Protein AF-F4D491-F1 (afdb_monomer_lite)

Secondary structure (DSSP, 8-state):
-EEEEEEEEEETTEEEEEEEEEETTS-S-------TTSSHHHHHHHHHHHHTTPPP--SS-TTSPPEEEEEETTEEP-TTT-----TT-TT--TTSTTGGG-SSHHHHHHHHHHHHHHHHHHHHHHHHT--SS-HHHHHHHHHTT--HHHHHHHHHHHHHT------S-HHHHS-TT-HHHHHHHHTHHHHHHHHHHHHHHHHHHHHHHHHHHHHHHHHHHHTT-

Organism: NCBI:txid585538

Structure (mmCIF, N/CA/C/O backbone):
data_AF-F4D491-F1
#
_entry.id   AF-F4D491-F1
#
loop_
_atom_site.group_PDB
_atom_site.id
_atom_site.type_symbol
_atom_site.label_atom_id
_atom_site.label_alt_id
_atom_site.label_comp_id
_atom_site.label_asym_id
_atom_site.label_entity_id
_atom_site.label_seq_id
_atom_site.pdbx_PDB_ins_code
_atom_site.Cartn_x
_atom_site.Cartn_y
_atom_site.Cartn_z
_atom_site.occupancy
_atom_site.B_iso_or_equiv
_atom_site.auth_seq_id
_atom_site.auth_comp_id
_atom_site.auth_asym_id
_atom_site.auth_atom_id
_atom_site.pdbx_PDB_model_num
ATOM 1 N N . MET A 1 1 ? -4.348 19.697 14.083 1.00 82.69 1 MET A N 1
ATOM 2 C CA . MET A 1 1 ? -5.488 18.780 14.301 1.00 82.69 1 MET A CA 1
ATOM 3 C C . MET A 1 1 ? -5.349 18.189 15.690 1.00 82.69 1 MET A C 1
ATOM 5 O O . MET A 1 1 ? -4.243 17.800 16.042 1.00 82.69 1 MET A O 1
ATOM 9 N N . GLU A 1 2 ? -6.412 18.143 16.481 1.00 87.19 2 GLU A N 1
ATOM 10 C CA . GLU A 1 2 ? -6.368 17.665 17.863 1.00 87.19 2 GLU A CA 1
ATOM 11 C C . GLU A 1 2 ? -7.564 16.776 18.207 1.00 87.19 2 GLU A C 1
ATOM 13 O O . GLU A 1 2 ? -8.694 17.046 17.800 1.00 87.19 2 GLU A O 1
ATOM 18 N N . LEU A 1 3 ? -7.299 15.715 18.968 1.00 87.44 3 LEU A N 1
ATOM 19 C CA . LEU A 1 3 ? -8.314 14.894 19.621 1.00 87.44 3 LEU A CA 1
ATOM 20 C C . LEU A 1 3 ? -8.253 15.177 21.120 1.00 87.44 3 LEU A C 1
ATOM 22 O O . LEU A 1 3 ? -7.199 15.005 21.737 1.00 87.44 3 LEU A O 1
ATOM 26 N N . LYS A 1 4 ? -9.375 15.576 21.707 1.00 89.50 4 LYS A N 1
ATOM 27 C CA . LYS A 1 4 ? -9.495 15.911 23.122 1.00 89.50 4 LYS A CA 1
ATOM 28 C C . LYS A 1 4 ? -10.463 14.954 23.800 1.00 89.50 4 LYS A C 1
ATOM 30 O O . LYS A 1 4 ? -11.653 14.945 23.508 1.00 89.50 4 LYS A O 1
ATOM 35 N N . ILE A 1 5 ? -9.952 14.169 24.739 1.00 88.62 5 ILE A N 1
ATOM 36 C CA . ILE A 1 5 ? -10.756 13.351 25.647 1.00 88.62 5 ILE A CA 1
ATOM 37 C C . ILE A 1 5 ? -11.096 14.243 26.839 1.00 88.62 5 ILE A C 1
ATOM 39 O O . ILE A 1 5 ? -10.260 14.469 27.719 1.00 88.62 5 ILE A O 1
ATOM 43 N N . ILE A 1 6 ? -12.306 14.797 26.830 1.00 85.38 6 ILE A N 1
ATOM 44 C CA . ILE A 1 6 ? -12.787 15.714 27.866 1.00 85.38 6 ILE A CA 1
ATOM 45 C C . ILE A 1 6 ? -13.070 14.925 29.134 1.00 85.38 6 ILE A C 1
ATOM 47 O O . ILE A 1 6 ? -12.529 15.233 30.200 1.00 85.38 6 ILE A O 1
ATOM 51 N N . ASN A 1 7 ? -13.885 13.882 29.004 1.00 86.25 7 ASN A N 1
ATOM 52 C CA . ASN A 1 7 ? -14.288 13.067 30.129 1.00 86.25 7 ASN A CA 1
ATOM 53 C C . ASN A 1 7 ? -14.604 11.640 29.692 1.00 86.25 7 ASN A C 1
ATOM 55 O O . ASN A 1 7 ? -15.406 11.420 28.792 1.00 86.25 7 ASN A O 1
ATOM 59 N N . MET A 1 8 ? -14.007 10.667 30.365 1.00 88.44 8 MET A N 1
ATOM 60 C CA . MET A 1 8 ? -14.331 9.261 30.201 1.00 88.44 8 MET A CA 1
ATOM 61 C C . MET A 1 8 ? -14.330 8.586 31.572 1.00 88.44 8 MET A C 1
ATOM 63 O O . MET A 1 8 ? -13.290 8.498 32.223 1.00 88.44 8 MET A O 1
ATOM 67 N N . GLU A 1 9 ? -15.491 8.136 32.035 1.00 90.19 9 GLU A N 1
ATOM 68 C CA . GLU A 1 9 ? -15.693 7.569 33.374 1.00 90.19 9 GLU A CA 1
ATOM 69 C C . GLU A 1 9 ? -16.513 6.273 33.284 1.00 90.19 9 GLU A C 1
ATOM 71 O O . GLU A 1 9 ? -17.472 6.187 32.517 1.00 90.19 9 GLU A O 1
ATOM 76 N N . ASN A 1 10 ? -16.123 5.266 34.071 1.00 88.50 10 ASN A N 1
ATOM 77 C CA . ASN A 1 10 ? -16.763 3.946 34.203 1.00 88.50 10 ASN A CA 1
ATOM 78 C C . ASN A 1 10 ? -16.980 3.155 32.894 1.00 88.50 10 ASN A C 1
ATOM 80 O O . ASN A 1 10 ? -17.861 2.306 32.807 1.00 88.50 10 ASN A O 1
ATOM 84 N N . CYS A 1 11 ? -16.150 3.370 31.874 1.00 87.62 11 CYS A N 1
ATOM 85 C CA . CYS A 1 11 ? -16.306 2.724 30.569 1.00 87.62 11 CYS A CA 1
ATOM 86 C C . CYS A 1 11 ? -15.457 1.443 30.474 1.00 87.62 11 CYS A C 1
ATOM 88 O O . CYS A 1 11 ? -14.234 1.519 30.337 1.00 87.62 11 CYS A O 1
ATOM 90 N N . TYR A 1 12 ? -16.068 0.255 30.554 1.00 87.19 12 TYR A N 1
ATOM 91 C CA . TYR A 1 12 ? -15.376 -1.041 30.428 1.00 87.19 12 TYR A CA 1
ATOM 92 C C . TYR A 1 12 ? -14.117 -1.192 31.308 1.00 87.19 12 TYR A C 1
ATOM 94 O O . TYR A 1 12 ? -13.101 -1.736 30.870 1.00 87.19 12 TYR A O 1
ATOM 102 N N . GLY A 1 13 ? -14.166 -0.699 32.548 1.00 80.50 13 GLY A N 1
ATOM 103 C CA . GLY A 1 13 ? -13.041 -0.740 33.493 1.00 80.50 13 GLY A CA 1
ATOM 104 C C . GLY A 1 13 ? -12.135 0.496 33.475 1.00 80.50 13 GLY A C 1
ATOM 105 O O . GLY A 1 13 ? -11.265 0.621 34.335 1.00 80.50 13 GLY A O 1
ATOM 106 N N . ILE A 1 14 ? -12.359 1.450 32.565 1.00 86.12 14 ILE A N 1
ATOM 107 C CA . ILE A 1 14 ? -11.744 2.779 32.644 1.00 86.12 14 ILE A CA 1
ATOM 108 C C . ILE A 1 14 ? -12.436 3.536 33.775 1.00 86.12 14 ILE A C 1
ATOM 110 O O . ILE A 1 14 ? -13.579 3.959 33.633 1.00 86.12 14 ILE A O 1
ATOM 114 N N . GLY A 1 15 ? -11.746 3.691 34.906 1.00 81.94 15 GLY A N 1
ATOM 115 C CA . GLY A 1 15 ? -12.292 4.392 36.068 1.00 81.94 15 GLY A CA 1
ATOM 116 C C . GLY A 1 15 ? -12.566 5.865 35.769 1.00 81.94 15 GLY A C 1
ATOM 117 O O . GLY A 1 15 ? -13.704 6.316 35.871 1.00 81.94 15 GLY A O 1
ATOM 118 N N . LYS A 1 16 ? -11.524 6.608 35.381 1.00 86.50 16 LYS A N 1
ATOM 119 C CA . LYS A 1 16 ? -11.612 8.030 35.038 1.00 86.50 16 LYS A CA 1
ATOM 120 C C . LYS A 1 16 ? -10.421 8.460 34.189 1.00 86.50 16 LYS A C 1
ATOM 122 O O . LYS A 1 16 ? -9.278 8.242 34.580 1.00 86.50 16 LYS A O 1
ATOM 127 N N . MET A 1 17 ? -10.693 9.111 33.068 1.00 84.31 17 MET A N 1
ATOM 128 C CA . MET A 1 17 ? -9.708 9.727 32.186 1.00 84.31 17 MET A CA 1
ATOM 129 C C . MET A 1 17 ? -10.241 11.100 31.777 1.00 84.31 17 MET A C 1
ATOM 131 O O . MET A 1 17 ? -11.367 11.217 31.298 1.00 84.31 17 MET A O 1
ATOM 135 N N . LYS A 1 18 ? -9.460 12.150 32.032 1.00 85.31 18 LYS A N 1
ATOM 136 C CA . LYS A 1 18 ? -9.845 13.544 31.785 1.00 85.31 18 LYS A CA 1
ATOM 137 C C . LYS A 1 18 ? -8.705 14.303 31.137 1.00 85.31 18 LYS A C 1
ATOM 139 O O . LYS A 1 18 ? -7.545 13.933 31.313 1.00 85.31 18 LYS A O 1
ATOM 144 N N . GLU A 1 19 ? -9.065 15.355 30.411 1.00 80.31 19 GLU A N 1
ATOM 145 C CA . GLU A 1 19 ? -8.144 16.385 29.915 1.00 80.31 19 GLU A CA 1
ATOM 146 C C . GLU A 1 19 ? -6.953 15.831 29.114 1.00 80.31 19 GLU A C 1
ATOM 148 O O . GLU A 1 19 ? -5.856 16.382 29.127 1.00 80.31 19 GLU A O 1
ATOM 153 N N . THR A 1 20 ? -7.157 14.728 28.389 1.00 84.25 20 THR A N 1
ATOM 154 C CA . THR A 1 20 ? -6.104 14.151 27.546 1.00 84.25 20 THR A CA 1
ATOM 155 C C . THR A 1 20 ? -6.216 14.707 26.134 1.00 84.25 20 THR A C 1
ATOM 157 O O . THR A 1 20 ? -7.275 14.614 25.516 1.00 84.25 20 THR A O 1
ATOM 160 N N . ILE A 1 21 ? -5.122 15.263 25.615 1.00 85.94 21 ILE A N 1
ATOM 161 C CA . ILE A 1 21 ? -5.059 15.865 24.279 1.00 85.94 21 ILE A CA 1
ATOM 162 C C . ILE A 1 21 ? -4.025 15.111 23.442 1.00 85.94 21 ILE A C 1
ATOM 164 O O . ILE A 1 21 ? -2.879 14.949 23.860 1.00 85.94 21 ILE A O 1
ATOM 168 N N . LEU A 1 22 ? -4.421 14.673 22.248 1.00 87.56 22 LEU A N 1
ATOM 169 C CA . LEU A 1 22 ? -3.531 14.117 21.228 1.00 87.56 22 LEU A CA 1
ATOM 170 C C . LEU A 1 22 ? -3.416 15.121 20.077 1.00 87.56 22 LEU A C 1
ATOM 172 O O . LEU A 1 22 ? -4.422 15.487 19.468 1.00 87.56 22 LEU A O 1
ATOM 176 N N . ASN A 1 23 ? -2.195 15.577 19.784 1.00 87.69 23 ASN A N 1
ATOM 177 C CA . ASN A 1 23 ? -1.930 16.638 18.814 1.00 87.69 23 ASN A CA 1
ATOM 178 C C . ASN A 1 23 ? -1.338 16.089 17.506 1.00 87.69 23 ASN A C 1
ATOM 180 O O . ASN A 1 23 ? -0.142 15.850 17.375 1.00 87.69 23 ASN A O 1
ATOM 184 N N . PHE A 1 24 ? -2.166 16.003 16.476 1.00 86.94 24 PHE A N 1
ATOM 185 C CA . PHE A 1 24 ? -1.802 15.469 15.166 1.00 86.94 24 PHE A CA 1
ATOM 186 C C . PHE A 1 24 ? -1.062 16.472 14.262 1.00 86.94 24 PHE A C 1
ATOM 188 O O . PHE A 1 24 ? -0.996 16.284 13.054 1.00 86.94 24 PHE A O 1
ATOM 195 N N . SER A 1 25 ? -0.527 17.576 14.797 1.00 85.06 25 SER A N 1
ATOM 196 C CA . SER A 1 25 ? 0.160 18.591 13.976 1.00 85.06 25 SER A CA 1
ATOM 197 C C . SER A 1 25 ? 1.539 18.143 13.484 1.00 85.06 25 SER A C 1
ATOM 199 O O . SER A 1 25 ? 1.995 18.624 12.453 1.00 85.06 25 SER A O 1
ATOM 201 N N . GLN A 1 26 ? 2.207 17.240 14.210 1.00 81.81 26 GLN A N 1
ATOM 202 C CA . GLN A 1 26 ? 3.514 16.692 13.816 1.00 81.81 26 GLN A CA 1
ATOM 203 C C . GLN A 1 26 ? 3.415 15.300 13.179 1.00 81.81 26 GLN A C 1
ATOM 205 O O . GLN A 1 26 ? 4.285 14.925 12.399 1.00 81.81 26 GLN A O 1
ATOM 210 N N . ALA A 1 27 ? 2.375 14.531 13.512 1.00 82.88 27 ALA A N 1
ATOM 211 C CA . ALA A 1 27 ? 2.172 13.179 13.012 1.00 82.88 27 ALA A CA 1
ATOM 212 C C . ALA A 1 27 ? 0.679 12.873 12.859 1.00 82.88 27 ALA A C 1
ATOM 214 O O . ALA A 1 27 ? -0.122 13.192 13.734 1.00 82.88 27 ALA A O 1
ATOM 215 N N . ASN A 1 28 ? 0.322 12.177 11.780 1.00 83.94 28 ASN A N 1
ATOM 216 C CA . ASN A 1 28 ? -1.064 11.793 11.489 1.00 83.94 28 ASN A CA 1
ATOM 217 C C . ASN A 1 28 ? -1.508 10.523 12.241 1.00 83.94 28 ASN A C 1
ATOM 219 O O . ASN A 1 28 ? -2.638 10.072 12.081 1.00 83.94 28 ASN A O 1
ATOM 223 N N . SER A 1 29 ? -0.631 9.929 13.053 1.00 85.88 29 SER A N 1
ATOM 224 C CA . SER A 1 29 ? -0.871 8.669 13.759 1.00 85.88 29 SER A CA 1
ATOM 225 C C . SER A 1 29 ? -0.281 8.699 15.164 1.00 85.88 29 SER A C 1
ATOM 227 O O . SER A 1 29 ? 0.826 9.199 15.357 1.00 85.88 29 SER A O 1
ATOM 229 N N . TYR A 1 30 ? -0.978 8.081 16.117 1.00 86.38 30 TYR A N 1
ATOM 230 C CA . TYR A 1 30 ? -0.524 7.905 17.495 1.00 86.38 30 TYR A CA 1
ATOM 231 C C . TYR A 1 30 ? -0.527 6.429 17.890 1.00 86.38 30 TYR A C 1
ATOM 233 O O . TYR A 1 30 ? -1.464 5.698 17.576 1.00 86.38 30 TYR A O 1
ATOM 241 N N . LEU A 1 31 ? 0.501 6.009 18.629 1.00 86.81 31 LEU A N 1
ATOM 242 C CA . LEU A 1 31 ? 0.568 4.688 19.250 1.00 86.81 31 LEU A CA 1
ATOM 243 C C . LEU A 1 31 ? 0.237 4.806 20.739 1.00 86.81 31 LEU A C 1
ATOM 245 O O . LEU A 1 31 ? 1.003 5.378 21.512 1.00 86.81 31 LEU A O 1
ATOM 249 N N . LEU A 1 32 ? -0.895 4.234 21.146 1.00 84.00 32 LEU A N 1
ATOM 250 C CA . LEU A 1 32 ? -1.282 4.142 22.552 1.00 84.00 32 LEU A CA 1
ATOM 251 C C . LEU A 1 32 ? -0.793 2.811 23.131 1.00 84.00 32 LEU A C 1
ATOM 253 O O . LEU A 1 32 ? -1.292 1.742 22.777 1.00 84.00 32 LEU A O 1
ATOM 257 N N . TYR A 1 33 ? 0.183 2.875 24.037 1.00 86.25 33 TYR A N 1
ATOM 258 C CA . TYR A 1 33 ? 0.770 1.699 24.676 1.00 86.25 33 TYR A CA 1
ATOM 259 C C . TYR A 1 33 ? 0.456 1.650 26.174 1.00 86.25 33 TYR A C 1
ATOM 261 O O . TYR A 1 33 ? 0.590 2.637 26.889 1.00 86.25 33 TYR A O 1
ATOM 269 N N . ALA A 1 34 ? 0.056 0.473 26.654 1.00 85.50 34 ALA A N 1
ATOM 270 C CA . ALA A 1 34 ? -0.204 0.196 28.065 1.00 85.50 34 ALA A CA 1
ATOM 271 C C . ALA A 1 34 ? -0.039 -1.300 28.352 1.00 85.50 34 ALA A C 1
ATOM 273 O O . ALA A 1 34 ? -0.018 -2.110 27.422 1.00 85.50 34 ALA A O 1
ATOM 274 N N . GLN A 1 35 ? 0.025 -1.686 29.625 1.00 85.31 35 GLN A N 1
ATOM 275 C CA . GLN A 1 35 ? 0.007 -3.097 30.022 1.00 85.31 35 GLN A CA 1
ATOM 276 C C . GLN A 1 35 ? -1.357 -3.754 29.730 1.00 85.31 35 GLN A C 1
ATOM 278 O O . GLN A 1 35 ? -2.341 -3.088 29.383 1.00 85.31 35 GLN A O 1
ATOM 283 N N . ASN A 1 36 ? -1.413 -5.082 29.822 1.00 81.25 36 ASN A N 1
ATOM 284 C CA . ASN A 1 36 ? -2.659 -5.825 29.640 1.00 81.25 36 ASN A CA 1
ATOM 285 C C . ASN A 1 36 ? -3.660 -5.473 30.750 1.00 81.25 36 ASN A C 1
ATOM 287 O O . ASN A 1 36 ? -3.281 -5.334 31.907 1.00 81.25 36 ASN A O 1
ATOM 291 N N . GLY A 1 37 ? -4.934 -5.313 30.381 1.00 78.25 37 GLY A N 1
ATOM 292 C CA . GLY A 1 37 ? -6.014 -5.003 31.325 1.00 78.25 37 GLY A CA 1
ATOM 293 C C . GLY A 1 37 ? -6.137 -3.537 31.754 1.00 78.25 37 GLY A C 1
ATOM 294 O O . GLY A 1 37 ? -6.986 -3.246 32.585 1.00 78.25 37 GLY A O 1
ATOM 295 N N . VAL A 1 38 ? -5.335 -2.613 31.204 1.00 82.50 38 VAL A N 1
ATOM 296 C CA . VAL A 1 38 ? -5.383 -1.196 31.614 1.00 82.50 38 VAL A CA 1
ATOM 297 C C . VAL A 1 38 ? -6.520 -0.438 30.922 1.00 82.50 38 VAL A C 1
ATOM 299 O O . VAL A 1 38 ? -7.506 -0.094 31.558 1.00 82.50 38 VAL A O 1
ATOM 302 N N . PHE A 1 39 ? -6.388 -0.142 29.624 1.00 86.75 39 PHE A N 1
ATOM 303 C CA . PHE A 1 39 ? -7.419 0.635 28.920 1.00 86.75 39 PHE A CA 1
ATOM 304 C C . PHE A 1 39 ? -7.519 0.381 27.414 1.00 86.75 39 PHE A C 1
ATOM 306 O O . PHE A 1 39 ? -8.535 0.729 26.836 1.00 86.75 39 PHE A O 1
ATOM 313 N N . LYS A 1 40 ? -6.515 -0.228 26.760 1.00 87.75 40 LYS A N 1
ATOM 314 C CA . LYS A 1 40 ? -6.441 -0.328 25.282 1.00 87.75 40 LYS A CA 1
ATOM 315 C C . LYS A 1 40 ? -7.726 -0.881 24.651 1.00 87.75 40 LYS A C 1
ATOM 317 O O . LYS A 1 40 ? -8.362 -0.222 23.836 1.00 87.75 40 LYS A O 1
ATOM 322 N N . THR A 1 41 ? -8.133 -2.078 25.070 1.00 86.25 41 THR A N 1
ATOM 323 C CA . THR A 1 41 ? -9.344 -2.737 24.556 1.00 86.25 41 THR A CA 1
ATOM 324 C C . THR A 1 41 ? -10.616 -2.055 25.054 1.00 86.25 41 THR A C 1
ATOM 326 O O . THR A 1 41 ? -11.570 -1.917 24.295 1.00 86.25 41 THR A O 1
ATOM 329 N N . SER A 1 42 ? -10.633 -1.594 26.307 1.00 88.88 42 SER A N 1
ATOM 330 C CA . SER A 1 42 ? -11.766 -0.869 26.892 1.00 88.88 42 SER A CA 1
ATOM 331 C C . SER A 1 42 ? -12.056 0.433 26.147 1.00 88.88 42 SER A C 1
ATOM 333 O O . SER A 1 42 ? -13.210 0.747 25.875 1.00 88.88 42 SER A O 1
ATOM 335 N N . PHE A 1 43 ? -11.014 1.151 25.739 1.00 89.06 43 PHE A N 1
ATOM 336 C CA . PHE A 1 43 ? -11.098 2.385 24.972 1.00 89.06 43 PHE A CA 1
ATOM 337 C C . PHE A 1 43 ? -11.662 2.135 23.574 1.00 89.06 43 PHE A C 1
ATOM 339 O O . PHE A 1 43 ? -12.628 2.787 23.188 1.00 89.06 43 PHE A O 1
ATOM 346 N N . ALA A 1 44 ? -11.151 1.123 22.864 1.00 88.62 44 ALA A N 1
ATOM 347 C CA . ALA A 1 44 ? -11.687 0.726 21.561 1.00 88.62 44 ALA A CA 1
ATOM 348 C C . ALA A 1 44 ? -13.174 0.327 21.638 1.00 88.62 44 ALA A C 1
ATOM 350 O O . ALA A 1 44 ? -13.977 0.765 20.815 1.00 88.62 44 ALA A O 1
ATOM 351 N N . LYS A 1 45 ? -13.571 -0.453 22.655 1.00 88.62 45 LYS A N 1
ATOM 352 C CA . LYS A 1 45 ? -14.981 -0.819 22.881 1.00 88.62 45 LYS A CA 1
ATOM 353 C C . LYS A 1 45 ? -15.857 0.395 23.166 1.00 88.62 45 LYS A C 1
ATOM 355 O O . LYS A 1 45 ? -16.909 0.537 22.564 1.00 88.62 45 LYS A O 1
ATOM 360 N N . SER A 1 46 ? -15.388 1.306 24.011 1.00 89.38 46 SER A N 1
ATOM 361 C CA . SER A 1 46 ? -16.154 2.507 24.356 1.00 89.38 46 SER A CA 1
ATOM 362 C C . SER A 1 46 ? -16.381 3.424 23.153 1.00 89.38 46 SER A C 1
ATOM 364 O O . SER A 1 46 ? -17.459 3.989 23.010 1.00 89.38 46 SER A O 1
ATOM 366 N N . LEU A 1 47 ? -15.386 3.547 22.266 1.00 88.44 47 LEU A N 1
ATOM 367 C CA . LEU A 1 47 ? -15.547 4.255 20.994 1.00 88.44 47 LEU A CA 1
ATOM 368 C C . LEU A 1 47 ? -16.522 3.533 20.057 1.00 88.44 47 LEU A C 1
ATOM 370 O O . LEU A 1 47 ? -17.306 4.187 19.380 1.00 88.44 47 LEU A O 1
ATOM 374 N N . THR A 1 48 ? -16.489 2.198 20.026 1.00 87.88 48 THR A N 1
ATOM 375 C CA . THR A 1 48 ? -17.415 1.392 19.211 1.00 87.88 48 THR A CA 1
ATOM 376 C C . THR A 1 48 ? -18.865 1.629 19.633 1.00 87.88 48 THR A C 1
ATOM 378 O O . THR A 1 48 ? -19.712 1.884 18.780 1.00 87.88 48 THR A O 1
ATOM 381 N N . ASP A 1 49 ? -19.140 1.616 20.937 1.00 88.25 49 ASP A N 1
ATOM 382 C CA . ASP A 1 49 ? -20.479 1.882 21.471 1.00 88.25 49 ASP A CA 1
ATOM 383 C C . ASP A 1 49 ? -20.927 3.310 21.153 1.00 88.25 49 ASP A C 1
ATOM 385 O O . ASP A 1 49 ? -22.021 3.506 20.626 1.00 88.25 49 ASP A O 1
ATOM 389 N N . LEU A 1 50 ? -20.040 4.296 21.344 1.00 85.88 50 LEU A N 1
ATOM 390 C CA . LEU A 1 50 ? -20.313 5.695 21.007 1.00 85.88 50 LEU A CA 1
ATOM 391 C C . LEU A 1 50 ? -20.715 5.861 19.528 1.00 85.88 50 LEU A C 1
ATOM 393 O O . LEU A 1 50 ? -21.679 6.558 19.216 1.00 85.88 50 LEU A O 1
ATOM 397 N N . ILE A 1 51 ? -20.019 5.178 18.613 1.00 84.19 51 ILE A N 1
ATOM 398 C CA . ILE A 1 51 ? -20.324 5.158 17.171 1.00 84.19 51 ILE A CA 1
ATOM 399 C C . ILE A 1 51 ? -21.671 4.474 16.896 1.00 84.19 51 ILE A C 1
ATOM 401 O O . ILE A 1 51 ? -22.409 4.890 16.002 1.00 84.19 51 ILE A O 1
ATOM 405 N N . ASN A 1 52 ? -22.031 3.448 17.666 1.00 83.62 52 ASN A N 1
ATOM 406 C CA . ASN A 1 52 ? -23.322 2.766 17.566 1.00 83.62 52 ASN A CA 1
ATOM 407 C C . ASN A 1 52 ? -24.471 3.519 18.256 1.00 83.62 52 ASN A C 1
ATOM 409 O O . ASN A 1 52 ? -25.603 3.048 18.215 1.00 83.62 52 ASN A O 1
ATOM 413 N N . SER A 1 53 ? -24.212 4.714 18.804 1.00 81.88 53 SER A N 1
ATOM 414 C CA . SER A 1 53 ? -25.169 5.476 19.623 1.00 81.88 53 SER A CA 1
ATOM 415 C C . SER A 1 53 ? -25.611 4.723 20.886 1.00 81.88 53 SER A C 1
ATOM 417 O O . SER A 1 53 ? -26.705 4.947 21.403 1.00 81.88 53 SER A O 1
ATOM 419 N N . GLU A 1 54 ? -24.751 3.839 21.389 1.00 84.62 54 GLU A N 1
ATOM 420 C CA . GLU A 1 54 ? -24.913 3.124 22.649 1.00 84.62 54 GLU A CA 1
ATOM 421 C C . GLU A 1 54 ? -24.012 3.758 23.716 1.00 84.62 54 GLU A C 1
ATOM 423 O O . GLU A 1 54 ? -22.885 4.177 23.445 1.00 84.62 54 GLU A O 1
ATOM 428 N N . MET A 1 55 ? -24.502 3.847 24.954 1.00 83.75 55 MET A N 1
ATOM 429 C CA . MET A 1 55 ? -23.669 4.314 26.060 1.00 83.75 55 MET A CA 1
ATOM 430 C C . MET A 1 55 ? -22.801 3.157 26.569 1.00 83.75 55 MET A C 1
ATOM 432 O O . MET A 1 55 ? -23.352 2.098 26.893 1.00 83.75 55 MET A O 1
ATOM 436 N N . PRO A 1 56 ? -21.472 3.344 26.692 1.00 85.44 56 PRO A N 1
ATOM 437 C CA . PRO A 1 56 ? -20.601 2.335 27.281 1.00 85.44 56 PRO A CA 1
ATOM 438 C C . PRO A 1 56 ? -21.015 2.054 28.725 1.00 85.44 56 PRO A C 1
ATOM 440 O O . PRO A 1 56 ? -21.664 2.877 29.368 1.00 85.44 56 PRO A O 1
ATOM 443 N N . LYS A 1 57 ? -20.636 0.886 29.249 1.00 86.38 57 LYS A N 1
ATOM 444 C CA . LYS A 1 57 ? -20.988 0.473 30.613 1.00 86.38 57 LYS A CA 1
ATOM 445 C C . LYS A 1 57 ? -19.844 -0.216 31.341 1.00 86.38 57 LYS A C 1
ATOM 447 O O . LYS A 1 57 ? -18.931 -0.780 30.732 1.00 86.38 57 LYS A O 1
ATOM 452 N N . ASP A 1 58 ? -19.926 -0.211 32.664 1.00 84.31 58 ASP A N 1
ATOM 453 C CA . ASP A 1 58 ? -19.071 -1.023 33.519 1.00 84.31 58 ASP A CA 1
ATOM 454 C C . ASP A 1 58 ? -19.691 -2.422 33.664 1.00 84.31 58 ASP A C 1
ATOM 456 O O . ASP A 1 58 ? -20.772 -2.592 34.228 1.00 84.31 58 ASP A O 1
ATOM 460 N N . ASN A 1 59 ? -19.005 -3.442 33.141 1.00 82.38 59 ASN A N 1
ATOM 461 C CA . ASN A 1 59 ? -19.471 -4.829 33.234 1.00 82.38 59 ASN A CA 1
ATOM 462 C C . ASN A 1 59 ? -19.381 -5.394 34.659 1.00 82.38 59 ASN A C 1
ATOM 464 O O . ASN A 1 59 ? -20.079 -6.355 34.972 1.00 82.38 59 ASN A O 1
ATOM 468 N N . PHE A 1 60 ? -18.507 -4.844 35.504 1.00 81.94 60 PHE A N 1
ATOM 469 C CA . PHE A 1 60 ? -18.322 -5.309 36.875 1.00 81.94 60 PHE A CA 1
ATOM 470 C C . PHE A 1 60 ? -19.277 -4.592 37.836 1.00 81.94 60 PHE A C 1
ATOM 472 O O . PHE A 1 60 ? -19.802 -5.204 38.764 1.00 81.94 60 PHE A O 1
ATOM 479 N N . TYR A 1 61 ? -19.540 -3.306 37.593 1.00 83.56 61 TYR A N 1
ATOM 480 C CA . TYR A 1 61 ? -20.436 -2.482 38.405 1.00 83.56 61 TYR A CA 1
ATOM 481 C C . TYR A 1 61 ? -21.548 -1.844 37.553 1.00 83.56 61 TYR A C 1
ATOM 483 O O . TYR A 1 61 ? -21.488 -0.647 37.270 1.00 83.56 61 TYR A O 1
ATOM 491 N N . PRO A 1 62 ? -22.609 -2.593 37.199 1.00 78.62 62 PRO A N 1
ATOM 492 C CA . PRO A 1 62 ? -23.636 -2.137 36.255 1.00 78.62 62 PRO A CA 1
ATOM 493 C C . PRO A 1 62 ? -24.430 -0.906 36.719 1.00 78.62 62 PRO A C 1
ATOM 495 O O . PRO A 1 62 ? -25.013 -0.210 35.897 1.00 78.62 62 PRO A O 1
ATOM 498 N N . ASN A 1 63 ? -24.435 -0.611 38.023 1.00 82.56 63 ASN A N 1
ATOM 499 C CA . ASN A 1 63 ? -25.121 0.556 38.586 1.00 82.56 63 ASN A CA 1
ATOM 500 C C . ASN A 1 63 ? -24.311 1.861 38.465 1.00 82.56 63 ASN A C 1
ATOM 502 O O . ASN A 1 63 ? -24.783 2.908 38.905 1.00 82.56 63 ASN A O 1
ATOM 506 N N . ARG A 1 64 ? -23.075 1.822 37.947 1.00 84.56 64 ARG A N 1
ATOM 507 C CA . ARG A 1 64 ? -22.266 3.030 37.749 1.00 84.56 64 ARG A CA 1
ATOM 508 C C . ARG A 1 64 ? -22.663 3.726 36.455 1.00 84.56 64 ARG A C 1
ATOM 510 O O . ARG A 1 64 ? -22.612 3.132 35.382 1.00 84.56 64 ARG A O 1
ATOM 517 N N . GLU A 1 65 ? -22.976 5.014 36.555 1.00 84.88 65 GLU A N 1
ATOM 518 C CA . GLU A 1 65 ? -23.159 5.851 35.373 1.00 84.88 65 GLU A CA 1
ATOM 519 C C . GLU A 1 65 ? -21.838 5.994 34.618 1.00 84.88 65 GLU A C 1
ATOM 521 O O . GLU A 1 65 ? -20.804 6.357 35.191 1.00 84.88 65 GLU A O 1
ATOM 526 N N . SER A 1 66 ? -21.887 5.701 33.325 1.00 88.56 66 SER A N 1
ATOM 527 C CA . SER A 1 66 ? -20.754 5.854 32.422 1.00 88.56 66 SER A CA 1
ATOM 528 C C . SER A 1 66 ? -20.859 7.173 31.677 1.00 88.56 66 SER A C 1
ATOM 530 O O . SER A 1 66 ? -21.954 7.609 31.318 1.00 88.56 66 SER A O 1
ATOM 532 N N . LYS A 1 67 ? -19.719 7.821 31.452 1.00 88.00 67 LYS A N 1
ATOM 533 C CA . LYS A 1 67 ? -19.634 9.090 30.721 1.00 88.00 67 LYS A CA 1
ATOM 534 C C . LYS A 1 67 ? -18.535 8.993 29.688 1.00 88.00 67 LYS A C 1
ATOM 536 O O . LYS A 1 67 ? -17.460 8.493 30.002 1.00 88.00 67 LYS A O 1
ATOM 541 N N . ILE A 1 68 ? -18.803 9.485 28.486 1.00 88.25 68 ILE A N 1
ATOM 542 C CA . ILE A 1 68 ? -17.825 9.568 27.409 1.00 88.25 68 ILE A CA 1
ATOM 543 C C . ILE A 1 68 ? -18.061 10.856 26.617 1.00 88.25 68 ILE A C 1
ATOM 545 O O . ILE A 1 68 ? -19.128 11.077 26.056 1.00 88.25 68 ILE A O 1
ATOM 549 N N . GLU A 1 69 ? -17.059 11.722 26.608 1.00 88.44 69 GLU A N 1
ATOM 550 C CA . GLU A 1 69 ? -17.057 13.018 25.941 1.00 88.44 69 GLU A CA 1
ATOM 551 C C . GLU A 1 69 ? -15.697 13.189 25.271 1.00 88.44 69 GLU A C 1
ATOM 553 O O . GLU A 1 69 ? -14.663 13.351 25.933 1.00 88.44 69 GLU A O 1
ATOM 558 N N . ILE A 1 70 ? -15.697 13.090 23.944 1.00 88.25 70 ILE A N 1
ATOM 559 C CA . ILE A 1 70 ? -14.497 13.191 23.123 1.00 88.25 70 ILE A CA 1
ATOM 560 C C . ILE A 1 70 ? -14.795 14.124 21.952 1.00 88.25 70 ILE A C 1
ATOM 562 O O . ILE A 1 70 ? -15.804 13.978 21.257 1.00 88.25 70 ILE A O 1
ATOM 566 N N . GLU A 1 71 ? -13.892 15.069 21.733 1.00 90.00 71 GLU A N 1
ATOM 567 C CA . GLU A 1 71 ? -13.947 16.041 20.652 1.00 90.00 71 GLU A CA 1
ATOM 568 C C . GLU A 1 71 ? -12.778 15.846 19.689 1.00 90.00 71 GLU A C 1
ATOM 570 O O . GLU A 1 71 ? -11.659 15.516 20.088 1.00 90.00 71 GLU A O 1
ATOM 575 N N . PHE A 1 72 ? -13.027 16.105 18.411 1.00 87.12 72 PHE A N 1
ATOM 576 C CA . PHE A 1 72 ? -12.013 16.211 17.376 1.00 87.12 72 PHE A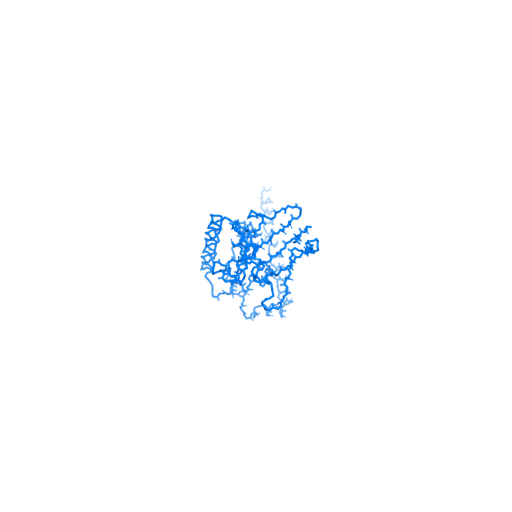 CA 1
ATOM 577 C C . PHE A 1 72 ? -12.104 17.592 16.723 1.00 87.12 72 PHE A C 1
ATOM 579 O O . PHE A 1 72 ? -13.135 17.949 16.152 1.00 87.12 72 PHE A O 1
ATOM 586 N N . ASN A 1 73 ? -11.033 18.384 16.823 1.00 85.31 73 ASN A N 1
ATOM 587 C CA . ASN A 1 73 ? -10.972 19.779 16.362 1.00 85.31 73 ASN A CA 1
ATOM 588 C C . ASN A 1 73 ? -12.159 20.644 16.845 1.00 85.31 73 ASN A C 1
ATOM 590 O O . ASN A 1 73 ? -12.697 21.440 16.077 1.00 85.31 73 ASN A O 1
ATOM 594 N N . GLY A 1 74 ? -12.594 20.458 18.095 1.00 82.94 74 GLY A N 1
ATOM 595 C CA . GLY A 1 74 ? -13.710 21.201 18.696 1.00 82.94 74 GLY A CA 1
ATOM 596 C C . GLY A 1 74 ? -15.114 20.715 18.317 1.00 82.94 74 GLY A C 1
ATOM 597 O O . GLY A 1 74 ? -16.091 21.295 18.779 1.00 82.94 74 GLY A O 1
ATOM 598 N N . ASN A 1 75 ? -15.239 19.655 17.511 1.00 85.38 75 ASN A N 1
ATOM 599 C CA . ASN A 1 75 ? -16.519 19.003 17.227 1.00 85.38 75 ASN A CA 1
ATOM 600 C C . ASN A 1 75 ? -16.635 17.690 18.002 1.00 85.38 75 ASN A C 1
ATOM 602 O O . ASN A 1 75 ? -15.684 16.909 18.047 1.00 85.38 75 ASN A O 1
ATOM 606 N N . ILE A 1 76 ? -17.815 17.410 18.558 1.00 84.81 76 ILE A N 1
ATOM 607 C CA . ILE A 1 76 ? -18.098 16.122 19.202 1.00 84.81 76 ILE A CA 1
ATOM 608 C C . ILE A 1 76 ? -17.979 15.002 18.164 1.00 84.81 76 ILE A C 1
ATOM 610 O O . ILE A 1 76 ? -18.455 15.120 17.032 1.00 84.81 76 ILE A O 1
ATOM 614 N N . ILE A 1 77 ? -17.332 13.907 18.558 1.00 83.75 77 ILE A N 1
ATOM 615 C CA . ILE A 1 77 ? -17.199 12.725 17.712 1.00 83.75 77 ILE A CA 1
ATOM 616 C C . ILE A 1 77 ? -18.573 12.125 17.410 1.00 83.75 77 ILE A C 1
ATOM 618 O O . ILE A 1 77 ? -19.366 11.862 18.310 1.00 83.75 77 ILE A O 1
ATOM 622 N N . SER A 1 78 ? -18.818 11.854 16.131 1.00 76.50 78 SER A N 1
ATOM 623 C CA . SER A 1 78 ? -20.008 11.166 15.643 1.00 76.50 78 SER A CA 1
ATOM 624 C C . SER A 1 78 ? -19.623 9.943 14.813 1.00 76.50 78 SER A C 1
ATOM 626 O O . SER A 1 78 ? -18.484 9.809 14.353 1.00 76.50 78 SER A O 1
ATOM 628 N N . LYS A 1 79 ? -20.607 9.071 14.570 1.00 75.00 79 LYS A N 1
ATOM 629 C CA . LYS A 1 79 ? -20.486 7.892 13.698 1.00 75.00 79 LYS A CA 1
ATOM 630 C C . LYS A 1 79 ? -19.948 8.212 12.300 1.00 75.00 79 LYS A C 1
ATOM 632 O O . LYS A 1 79 ? -19.324 7.368 11.672 1.00 75.00 79 LYS A O 1
ATOM 637 N N . GLU A 1 80 ? -20.208 9.417 11.805 1.00 74.00 80 GLU A N 1
ATOM 638 C CA . GLU A 1 80 ? -19.806 9.850 10.464 1.00 74.00 80 GLU A CA 1
ATOM 639 C C . GLU A 1 80 ? -18.309 10.174 10.379 1.00 74.00 80 GLU A C 1
ATOM 641 O O . GLU A 1 80 ? -17.721 10.079 9.305 1.00 74.00 80 GLU A O 1
ATOM 646 N N . ASN A 1 81 ? -17.687 10.513 11.512 1.00 76.00 81 ASN A N 1
ATOM 647 C CA . ASN A 1 81 ? -16.320 11.030 11.568 1.00 76.00 81 ASN A CA 1
ATOM 648 C C . ASN A 1 81 ? -15.313 10.049 12.188 1.00 76.00 81 ASN A C 1
ATOM 650 O O . ASN A 1 81 ? -14.116 10.335 12.185 1.00 76.00 81 ASN A O 1
ATOM 654 N N . VAL A 1 82 ? -15.766 8.918 12.743 1.00 80.75 82 VAL A N 1
ATOM 655 C CA . VAL A 1 82 ? -14.901 7.956 13.445 1.00 80.75 82 VAL A CA 1
ATOM 656 C C . VAL A 1 82 ? -15.259 6.519 13.086 1.00 80.75 82 VAL A C 1
ATOM 658 O O . VAL A 1 82 ? -16.423 6.128 13.088 1.00 80.75 82 VAL A O 1
ATOM 661 N N . ALA A 1 83 ? -14.223 5.718 12.832 1.00 81.12 83 ALA A N 1
ATOM 662 C CA . ALA A 1 83 ? -14.300 4.276 12.643 1.00 81.12 83 ALA A CA 1
ATOM 663 C C . ALA A 1 83 ? -13.339 3.575 13.615 1.00 81.12 83 ALA A C 1
ATOM 665 O O . ALA A 1 83 ? -12.232 4.058 13.861 1.00 81.12 83 ALA A O 1
ATOM 666 N N . VAL A 1 84 ? -13.761 2.434 14.162 1.00 82.31 84 VAL A N 1
ATOM 667 C CA . VAL A 1 84 ? -12.952 1.595 15.057 1.00 82.31 84 VAL A CA 1
ATOM 668 C C . VAL A 1 84 ? -12.812 0.220 14.424 1.00 82.31 84 VAL A C 1
ATOM 670 O O . VAL A 1 84 ? -13.807 -0.371 14.014 1.00 82.31 84 VAL A O 1
ATOM 673 N N . PHE A 1 85 ? -11.582 -0.286 14.373 1.00 78.19 85 PHE A N 1
ATOM 674 C CA . PHE A 1 85 ? -11.263 -1.603 13.831 1.00 78.19 85 PHE A CA 1
ATOM 675 C C . PHE A 1 85 ? -10.748 -2.498 14.956 1.00 78.19 85 PHE A C 1
ATOM 677 O O . PHE A 1 85 ? -9.782 -2.137 15.636 1.00 78.19 85 PHE A O 1
ATOM 684 N N . HIS A 1 86 ? -11.374 -3.659 15.163 1.00 74.44 86 HIS A N 1
ATOM 685 C CA . HIS A 1 86 ? -10.895 -4.633 16.142 1.00 74.44 86 HIS A CA 1
ATOM 686 C C . HIS A 1 86 ? -9.982 -5.655 15.473 1.00 74.44 86 HIS A C 1
ATOM 688 O O . HIS A 1 86 ? -10.251 -6.129 14.375 1.00 74.44 86 HIS A O 1
ATOM 694 N N . SER A 1 87 ? -8.926 -6.070 16.175 1.00 66.31 87 SER A N 1
ATOM 695 C CA . SER A 1 87 ? -7.992 -7.102 15.694 1.00 66.31 87 SER A CA 1
ATOM 696 C C . SER A 1 87 ? -8.631 -8.481 15.487 1.00 66.31 87 SER A C 1
ATOM 698 O O . SER A 1 87 ? -7.996 -9.363 14.925 1.00 66.31 87 SER A O 1
ATOM 700 N N . TYR A 1 88 ? -9.847 -8.684 15.997 1.00 62.97 88 TYR A N 1
ATOM 701 C CA . TYR A 1 88 ? -10.588 -9.944 15.921 1.00 62.97 88 TYR A CA 1
ATOM 702 C C . TYR A 1 88 ? -11.743 -9.895 14.916 1.00 62.97 88 TYR A C 1
ATOM 704 O O . TYR A 1 88 ? -12.445 -10.891 14.762 1.00 62.97 88 TYR A O 1
ATOM 712 N N . ASP A 1 89 ? -11.973 -8.757 14.252 1.00 59.81 89 ASP A N 1
ATOM 713 C CA . ASP A 1 89 ? -12.979 -8.689 13.199 1.00 59.81 89 ASP A CA 1
ATOM 714 C C . ASP A 1 89 ? -12.450 -9.446 11.973 1.00 59.81 89 ASP A C 1
ATOM 716 O O . ASP A 1 89 ? -11.643 -8.925 11.207 1.00 59.81 89 ASP A O 1
ATOM 720 N N . GLU A 1 90 ? -12.932 -10.674 11.757 1.00 50.53 90 GLU A N 1
ATOM 721 C CA . GLU A 1 90 ? -12.550 -11.548 10.627 1.00 50.53 90 GLU A CA 1
ATOM 722 C C . GLU A 1 90 ? -12.739 -10.892 9.245 1.00 50.53 90 GLU A C 1
ATOM 724 O O . GLU A 1 90 ? -12.161 -11.325 8.252 1.00 50.53 90 GLU A O 1
ATOM 729 N N . LYS A 1 91 ? -13.525 -9.811 9.171 1.00 52.34 91 LYS A N 1
ATOM 730 C CA . LYS A 1 91 ? -13.739 -9.007 7.958 1.00 52.34 91 LYS A CA 1
ATOM 731 C C . LYS A 1 91 ? -12.539 -8.129 7.575 1.00 52.34 91 LYS A C 1
ATOM 733 O O . LYS A 1 91 ? -12.547 -7.563 6.483 1.00 52.34 91 LYS A O 1
ATOM 738 N N . PHE A 1 92 ? -11.538 -8.008 8.445 1.00 49.34 92 PHE A N 1
ATOM 739 C CA . PHE A 1 92 ? -10.345 -7.186 8.255 1.00 49.34 92 PHE A CA 1
ATOM 740 C C . PHE A 1 92 ? -9.088 -8.064 8.197 1.00 49.34 92 PHE A C 1
ATOM 742 O O . PHE A 1 92 ? -8.201 -7.985 9.042 1.00 49.34 92 PHE A O 1
ATOM 749 N N . SER A 1 93 ? -9.016 -8.914 7.169 1.00 42.94 93 SER A N 1
ATOM 750 C CA . SER A 1 93 ? -7.773 -9.570 6.754 1.00 42.94 93 SER A CA 1
ATOM 751 C C . SER A 1 93 ? -6.756 -8.514 6.305 1.00 42.94 93 SER A C 1
ATOM 753 O O . SER A 1 93 ? -7.074 -7.626 5.511 1.00 42.94 93 SER A O 1
ATOM 755 N N . SER A 1 94 ? -5.521 -8.612 6.803 1.00 46.44 94 SER A N 1
ATOM 756 C CA . SER A 1 94 ? -4.396 -7.725 6.473 1.00 46.44 94 SER A CA 1
ATOM 757 C C . SER A 1 94 ? -3.969 -7.771 5.001 1.00 46.44 94 SER A C 1
ATOM 759 O O . SER A 1 94 ? -3.180 -6.929 4.575 1.00 46.44 94 SER A O 1
ATOM 761 N N . GLU A 1 95 ? -4.477 -8.728 4.223 1.00 47.88 95 GLU A N 1
ATOM 762 C CA . GLU A 1 95 ? -4.194 -8.851 2.790 1.00 47.88 95 GLU A CA 1
ATOM 763 C C . GLU A 1 95 ? -5.042 -7.874 1.941 1.00 47.88 95 GLU A C 1
ATOM 765 O O . GLU A 1 95 ? -4.563 -7.395 0.915 1.00 47.88 95 GLU A O 1
ATOM 770 N N . ASP A 1 96 ? -6.215 -7.442 2.429 1.00 44.28 96 ASP A N 1
ATOM 771 C CA . ASP A 1 96 ? -7.185 -6.582 1.712 1.00 44.28 96 ASP A CA 1
ATOM 772 C C . ASP A 1 96 ? -7.127 -5.104 2.163 1.00 44.28 96 ASP A C 1
ATOM 774 O O . ASP A 1 96 ? -8.134 -4.412 2.348 1.00 44.28 96 ASP A O 1
ATOM 778 N N . SER A 1 97 ? -5.917 -4.611 2.430 1.00 47.91 97 SER A N 1
ATOM 779 C CA . SER A 1 97 ? -5.677 -3.388 3.217 1.00 47.91 97 SER A CA 1
ATOM 780 C C . SER A 1 97 ? -6.200 -2.068 2.619 1.00 47.91 97 SER A C 1
ATOM 782 O O . SER A 1 97 ? -6.356 -1.099 3.361 1.00 47.91 97 SER A O 1
ATOM 784 N N . VAL A 1 98 ? -6.533 -2.006 1.324 1.00 47.22 98 VAL A N 1
ATOM 785 C CA . VAL A 1 98 ? -7.009 -0.764 0.678 1.00 47.22 98 VAL A CA 1
ATOM 786 C C . VAL A 1 98 ? -8.539 -0.635 0.701 1.00 47.22 98 VAL A C 1
ATOM 788 O O . VAL A 1 98 ? -9.062 0.464 0.891 1.00 47.22 98 VAL A O 1
ATOM 791 N N . THR A 1 99 ? -9.292 -1.734 0.591 1.00 44.78 99 THR A N 1
ATOM 792 C CA . THR A 1 99 ? -10.767 -1.689 0.527 1.00 44.78 99 THR A CA 1
ATOM 793 C C . THR A 1 99 ? -11.458 -1.548 1.870 1.00 44.78 99 THR A C 1
ATOM 795 O O . THR A 1 99 ? -12.593 -1.076 1.947 1.00 44.78 99 THR A O 1
ATOM 798 N N . ASN A 1 100 ? -10.760 -1.874 2.950 1.00 49.78 100 ASN A N 1
ATOM 799 C CA . ASN A 1 100 ? -11.252 -1.729 4.316 1.00 49.78 100 ASN A CA 1
ATOM 800 C C . ASN A 1 100 ? -11.353 -0.273 4.802 1.00 49.78 100 ASN A C 1
ATOM 802 O O . ASN A 1 100 ? -11.983 -0.012 5.825 1.00 49.78 100 ASN A O 1
ATOM 806 N N . PHE A 1 101 ? -10.802 0.678 4.043 1.00 50.84 101 PHE A N 1
ATOM 807 C CA . PHE A 1 101 ? -10.940 2.112 4.299 1.00 50.84 101 PHE A CA 1
ATOM 808 C C . PHE A 1 101 ? -12.242 2.707 3.722 1.00 50.84 101 PHE A C 1
ATOM 810 O O . PHE A 1 101 ? -12.593 3.852 4.009 1.00 50.84 101 PHE A O 1
ATOM 817 N N . MET A 1 102 ? -12.989 1.953 2.904 1.00 56.28 102 MET A N 1
ATOM 818 C CA . MET A 1 102 ? -14.216 2.444 2.277 1.00 56.28 102 MET A CA 1
ATOM 819 C C . MET A 1 102 ? -15.423 2.252 3.204 1.00 56.28 102 MET A C 1
ATOM 821 O O . MET A 1 102 ? -15.941 1.151 3.363 1.00 56.28 102 MET A O 1
ATOM 825 N N . ALA A 1 103 ? -15.922 3.352 3.774 1.00 55.03 103 ALA A N 1
ATOM 826 C CA . ALA A 1 103 ? -17.052 3.368 4.713 1.00 55.03 103 ALA A CA 1
ATOM 827 C C . ALA A 1 103 ? -18.392 2.844 4.139 1.00 55.03 103 ALA A C 1
ATOM 829 O O . ALA A 1 103 ? -19.322 2.577 4.898 1.00 55.03 103 ALA A O 1
ATOM 830 N N . LYS A 1 104 ? -18.519 2.696 2.809 1.00 65.06 104 LYS A N 1
ATOM 831 C CA . LYS A 1 104 ? -19.728 2.183 2.137 1.00 65.06 104 LYS A CA 1
ATOM 832 C C . LYS A 1 104 ? -19.462 0.827 1.486 1.00 65.06 104 LYS A C 1
ATOM 834 O O . LYS A 1 104 ? -18.606 0.718 0.608 1.00 65.06 104 LYS A O 1
ATOM 839 N N . SER A 1 105 ? -20.267 -0.171 1.854 1.00 68.50 105 SER A N 1
ATOM 840 C CA . SER A 1 105 ? -20.196 -1.548 1.339 1.00 68.50 105 SER A CA 1
ATOM 841 C C . SER A 1 105 ? -20.318 -1.633 -0.185 1.00 68.50 105 SER A C 1
ATOM 843 O O . SER A 1 105 ? -19.599 -2.405 -0.810 1.00 68.50 105 SER A O 1
ATOM 845 N N . GLU A 1 106 ? -21.170 -0.806 -0.794 1.00 72.69 106 GLU A N 1
ATOM 846 C CA . GLU A 1 106 ? -21.342 -0.758 -2.252 1.00 72.69 106 GLU A CA 1
ATOM 847 C C . GLU A 1 106 ? -20.081 -0.274 -2.983 1.00 72.69 106 GLU A C 1
ATOM 849 O O . GLU A 1 106 ? -19.731 -0.799 -4.040 1.00 72.69 106 GLU A O 1
ATOM 854 N N . LEU A 1 107 ? -19.375 0.715 -2.420 1.00 72.12 107 LEU A N 1
ATOM 855 C CA . LEU A 1 107 ? -18.129 1.228 -2.998 1.00 72.12 107 LEU A CA 1
ATOM 856 C C . LEU A 1 107 ? -16.999 0.212 -2.854 1.00 72.12 107 LEU A C 1
ATOM 858 O O . LEU A 1 107 ? -16.257 0.004 -3.811 1.00 72.12 107 LEU A O 1
ATOM 862 N N . LYS A 1 108 ? -16.932 -0.463 -1.700 1.00 71.75 108 LYS A N 1
ATOM 863 C CA . LYS A 1 108 ? -16.018 -1.585 -1.477 1.00 71.75 108 LYS A CA 1
ATOM 864 C C . LYS A 1 108 ? -16.231 -2.676 -2.526 1.00 71.75 108 LYS A C 1
ATOM 866 O O . LYS A 1 108 ? -15.294 -3.028 -3.228 1.00 71.75 108 LYS A O 1
ATOM 871 N N . GLN A 1 109 ? -17.472 -3.127 -2.710 1.00 78.31 109 GLN A N 1
ATOM 872 C CA . GLN A 1 109 ? -17.784 -4.189 -3.665 1.00 78.31 109 GLN A CA 1
ATOM 873 C C . GLN A 1 109 ? -17.432 -3.802 -5.108 1.00 78.31 109 GLN A C 1
ATOM 875 O O . GLN A 1 109 ? -16.897 -4.618 -5.854 1.00 78.31 109 GLN A O 1
ATOM 880 N N . ARG A 1 110 ? -17.694 -2.551 -5.513 1.00 79.19 110 ARG A N 1
ATOM 881 C CA . ARG A 1 110 ? -17.279 -2.060 -6.836 1.00 79.19 110 ARG A CA 1
ATOM 882 C C . ARG A 1 110 ? -15.763 -2.061 -6.998 1.00 79.19 110 ARG A C 1
ATOM 884 O O . ARG A 1 110 ? -15.282 -2.482 -8.042 1.00 79.19 110 ARG A O 1
ATOM 891 N N . TYR A 1 111 ? -15.028 -1.605 -5.989 1.00 78.00 111 TYR A N 1
ATOM 892 C CA . TYR A 1 111 ? -13.571 -1.591 -6.035 1.00 78.00 111 TYR A CA 1
ATOM 893 C C . TYR A 1 111 ? -12.994 -3.009 -6.088 1.00 78.00 111 TYR A C 1
ATOM 895 O O . TYR A 1 111 ? -12.161 -3.288 -6.947 1.00 78.00 111 TYR A O 1
ATOM 903 N N . ASP A 1 112 ? -13.467 -3.911 -5.223 1.00 78.19 112 ASP A N 1
ATOM 904 C CA . ASP A 1 112 ? -13.024 -5.309 -5.181 1.00 78.19 112 ASP A CA 1
ATOM 905 C C . ASP A 1 112 ? -13.258 -6.000 -6.535 1.00 78.19 112 ASP A C 1
ATOM 907 O O . ASP A 1 112 ? -12.382 -6.705 -7.036 1.00 78.19 112 ASP A O 1
ATOM 911 N N . ASN A 1 113 ? -14.404 -5.740 -7.176 1.00 85.50 113 ASN A N 1
ATOM 912 C CA . ASN A 1 113 ? -14.699 -6.259 -8.512 1.00 85.50 113 ASN A CA 1
ATOM 913 C C . ASN A 1 113 ? -13.709 -5.740 -9.564 1.00 85.50 113 ASN A C 1
ATOM 915 O O . ASN A 1 113 ? -13.166 -6.536 -10.327 1.00 85.50 113 ASN A O 1
ATOM 919 N N . ILE A 1 114 ? -13.436 -4.430 -9.581 1.00 85.44 114 ILE A N 1
ATOM 920 C CA . ILE A 1 114 ? -12.480 -3.823 -10.523 1.00 85.44 114 ILE A CA 1
ATOM 921 C C . ILE A 1 114 ? -11.079 -4.405 -10.312 1.00 85.44 114 ILE A C 1
ATOM 923 O O . ILE A 1 114 ? -10.412 -4.780 -11.274 1.00 85.44 114 ILE A O 1
ATOM 927 N N . LEU A 1 115 ? -10.630 -4.524 -9.061 1.00 83.12 115 LEU A N 1
ATOM 928 C CA . LEU A 1 115 ? -9.316 -5.080 -8.745 1.00 83.12 115 LEU A CA 1
ATOM 929 C C . LEU A 1 115 ? -9.214 -6.555 -9.160 1.00 83.12 115 LEU A C 1
ATOM 931 O O . LEU A 1 115 ? -8.191 -6.982 -9.698 1.00 83.12 115 LEU A O 1
ATOM 935 N N . SER A 1 116 ? -10.284 -7.325 -8.948 1.00 83.44 116 SER A N 1
ATOM 936 C CA . SER A 1 116 ? -10.371 -8.725 -9.364 1.00 83.44 116 SER A CA 1
ATOM 937 C C . SER A 1 116 ? -10.279 -8.877 -10.884 1.00 83.44 116 SER A C 1
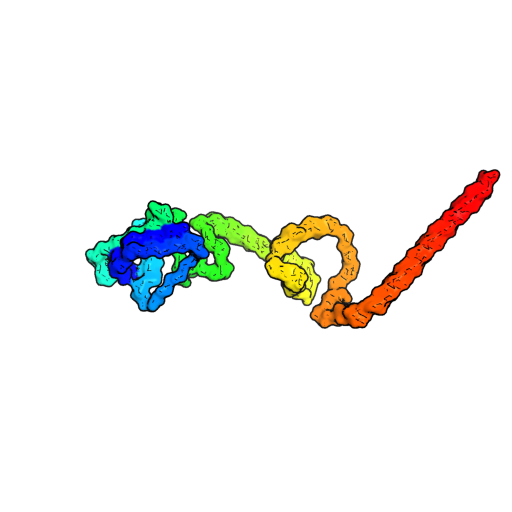ATOM 939 O O . SER A 1 116 ? -9.524 -9.721 -11.377 1.00 83.44 116 SER A O 1
ATOM 941 N N . GLU A 1 117 ? -10.993 -8.036 -11.636 1.00 87.62 117 GLU A N 1
ATOM 942 C CA . GLU A 1 117 ? -10.920 -8.008 -13.099 1.00 87.62 117 GLU A CA 1
ATOM 943 C C . GLU A 1 117 ? -9.521 -7.614 -13.586 1.00 87.62 117 GLU A C 1
ATOM 945 O O . GLU A 1 117 ? -8.952 -8.315 -14.425 1.00 87.62 117 GLU A O 1
ATOM 950 N N . LEU A 1 118 ? -8.913 -6.576 -13.004 1.00 85.38 118 LEU A N 1
ATOM 951 C CA . LEU A 1 118 ? -7.554 -6.146 -13.344 1.00 85.38 118 LEU A CA 1
ATOM 952 C C . LEU A 1 118 ? -6.519 -7.252 -13.110 1.00 85.38 118 LEU A C 1
ATOM 954 O O . LEU A 1 118 ? -5.696 -7.528 -13.983 1.00 85.38 118 LEU A O 1
ATOM 958 N N . GLU A 1 119 ? -6.569 -7.935 -11.966 1.00 83.00 119 GLU A N 1
ATOM 959 C CA . GLU A 1 119 ? -5.652 -9.042 -11.681 1.00 83.00 119 GLU A CA 1
ATOM 960 C C . GLU A 1 119 ? -5.888 -10.248 -12.601 1.00 83.00 119 GLU A C 1
ATOM 962 O O . GLU A 1 119 ? -4.940 -10.958 -12.955 1.00 83.00 119 GLU A O 1
ATOM 967 N N . LYS A 1 120 ? -7.133 -10.487 -13.027 1.00 86.88 120 LYS A N 1
ATOM 968 C CA . LYS A 1 120 ? -7.457 -11.537 -13.998 1.00 86.88 120 LYS A CA 1
ATOM 969 C C . LYS A 1 120 ? -6.862 -11.225 -15.372 1.00 86.88 120 LYS A C 1
ATOM 971 O O . LYS A 1 120 ? -6.188 -12.091 -15.933 1.00 86.88 120 LYS A O 1
ATOM 976 N N . GLU A 1 121 ? -7.057 -10.011 -15.880 1.00 86.38 121 GLU A N 1
ATOM 977 C CA . GLU A 1 121 ? -6.506 -9.577 -17.171 1.00 86.38 121 GLU A CA 1
ATOM 978 C C . GLU A 1 121 ? -4.976 -9.532 -17.144 1.00 86.38 121 GLU A C 1
ATOM 980 O O . GLU A 1 121 ? -4.316 -10.064 -18.036 1.00 86.38 121 GLU A O 1
ATOM 985 N N . LYS A 1 122 ? -4.384 -9.033 -16.055 1.00 84.50 122 LYS A N 1
ATOM 986 C CA . LYS A 1 122 ? -2.935 -9.093 -15.830 1.00 84.50 122 LYS A CA 1
ATOM 987 C C . LYS A 1 122 ? -2.411 -10.526 -15.892 1.00 84.50 122 LYS A C 1
ATOM 989 O O . LYS A 1 122 ? -1.425 -10.791 -16.575 1.00 84.50 122 LYS A O 1
ATOM 994 N N . LYS A 1 123 ? -3.060 -11.484 -15.223 1.00 82.44 123 LYS A N 1
ATOM 995 C CA . LYS A 1 123 ? -2.666 -12.903 -15.307 1.00 82.44 123 LYS A CA 1
ATOM 996 C C . LYS A 1 123 ? -2.818 -13.460 -16.722 1.00 82.44 123 LYS A C 1
ATOM 998 O O . LYS A 1 123 ? -1.978 -14.260 -17.134 1.00 82.44 123 LYS A O 1
ATOM 1003 N N . ALA A 1 124 ? -3.856 -13.064 -17.456 1.00 84.94 124 ALA A N 1
ATOM 1004 C CA . ALA A 1 124 ? -4.057 -13.479 -18.841 1.00 84.94 124 ALA A CA 1
ATOM 1005 C C . ALA A 1 124 ? -2.941 -12.951 -19.757 1.00 84.94 124 ALA A C 1
ATOM 1007 O O . ALA A 1 124 ? -2.336 -13.748 -20.476 1.00 84.94 124 ALA A O 1
ATOM 1008 N N . LEU A 1 125 ? -2.593 -11.665 -19.645 1.00 82.00 125 LEU A N 1
ATOM 1009 C CA . LEU A 1 125 ? -1.488 -11.026 -20.364 1.00 82.00 125 LEU A CA 1
ATOM 1010 C C . LEU A 1 125 ? -0.148 -11.722 -20.079 1.00 82.00 125 LEU A C 1
ATOM 1012 O O . LEU A 1 125 ? 0.591 -12.102 -20.990 1.00 82.00 125 LEU A O 1
ATOM 1016 N N . LEU A 1 126 ? 0.141 -11.967 -18.801 1.00 77.56 126 LEU A N 1
ATOM 1017 C CA . LEU A 1 126 ? 1.358 -12.662 -18.380 1.00 77.56 126 LEU A CA 1
ATOM 1018 C C . LEU A 1 126 ? 1.407 -14.110 -18.886 1.00 77.56 126 LEU A C 1
ATOM 1020 O O . LEU A 1 126 ? 2.479 -14.630 -19.185 1.00 77.56 126 LEU A O 1
ATOM 1024 N N . LYS A 1 127 ? 0.252 -14.766 -19.027 1.00 78.06 127 LYS A N 1
ATOM 1025 C CA . LYS A 1 127 ? 0.155 -16.115 -19.595 1.00 78.06 127 LYS A CA 1
ATOM 1026 C C . LYS A 1 127 ? 0.303 -16.118 -21.120 1.00 78.06 127 LYS A C 1
ATOM 1028 O O . LYS A 1 127 ? 0.860 -17.074 -21.662 1.00 78.06 127 LYS A O 1
ATOM 1033 N N . SER A 1 128 ? -0.181 -15.086 -21.817 1.00 74.50 128 SER A N 1
ATOM 1034 C CA . SER A 1 128 ? 0.011 -14.944 -23.267 1.00 74.50 128 SER A CA 1
ATOM 1035 C C . SER A 1 128 ? 1.458 -14.647 -23.643 1.00 74.50 128 SER A C 1
ATOM 1037 O O . SER A 1 128 ? 1.900 -15.098 -24.695 1.00 74.50 128 SER A O 1
ATOM 1039 N N . LEU A 1 129 ? 2.226 -14.015 -22.750 1.00 70.88 129 LEU A N 1
ATOM 1040 C CA . LEU A 1 129 ? 3.668 -13.767 -22.888 1.00 70.88 129 LEU A CA 1
ATOM 1041 C C . LEU A 1 129 ? 4.543 -15.041 -22.811 1.00 70.88 129 LEU A C 1
ATOM 1043 O O . LEU A 1 129 ? 5.744 -14.931 -22.569 1.00 70.88 129 LEU A O 1
ATOM 1047 N N . LYS A 1 130 ? 3.944 -16.232 -23.016 1.00 58.31 130 LYS A N 1
ATOM 1048 C CA . LYS A 1 130 ? 4.542 -17.581 -23.055 1.00 58.31 130 LYS A CA 1
ATOM 1049 C C . LYS A 1 130 ? 6.067 -17.558 -23.127 1.00 58.31 130 LYS A C 1
ATOM 1051 O O . LYS A 1 130 ? 6.660 -17.559 -24.203 1.00 58.31 130 LYS A O 1
ATOM 1056 N N . SER A 1 131 ? 6.701 -17.591 -21.970 1.00 54.50 131 SER A N 1
ATOM 1057 C CA . SER A 1 131 ? 8.127 -17.842 -21.881 1.00 54.50 131 SER A CA 1
ATOM 1058 C C . SER A 1 131 ? 8.416 -18.457 -20.527 1.00 54.50 131 SER A C 1
ATOM 1060 O O . SER A 1 131 ? 7.769 -18.137 -19.530 1.00 54.50 131 SER A O 1
ATOM 1062 N N . ASP A 1 132 ? 9.394 -19.354 -20.492 1.00 56.66 132 ASP A N 1
ATOM 1063 C CA . ASP A 1 132 ? 9.942 -19.967 -19.282 1.00 56.66 132 ASP A CA 1
ATOM 1064 C C . ASP A 1 132 ? 10.679 -18.936 -18.400 1.00 56.66 132 ASP A C 1
ATOM 1066 O O . ASP A 1 132 ? 11.688 -19.248 -17.767 1.00 56.66 132 ASP A O 1
ATOM 1070 N N . PHE A 1 133 ? 10.243 -17.677 -18.396 1.00 62.00 133 PHE A N 1
ATOM 1071 C CA . PHE A 1 133 ? 10.946 -16.520 -17.876 1.00 62.00 133 PHE A CA 1
ATOM 1072 C C . PHE A 1 133 ? 10.254 -15.938 -16.636 1.00 62.00 133 PHE A C 1
ATOM 1074 O O . PHE A 1 133 ? 9.030 -15.901 -16.531 1.00 62.00 133 PHE A O 1
ATOM 1081 N N . ASP A 1 134 ? 11.062 -15.464 -15.688 1.00 68.44 134 ASP A N 1
ATOM 1082 C CA . ASP A 1 134 ? 10.595 -14.814 -14.463 1.00 6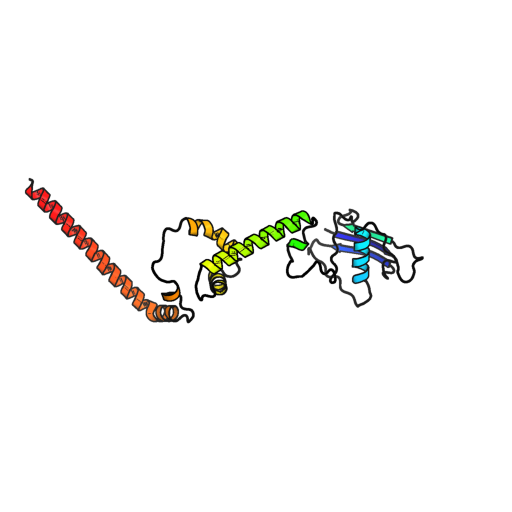8.44 134 ASP A CA 1
ATOM 1083 C C . ASP A 1 134 ? 10.479 -13.302 -14.713 1.00 68.44 134 ASP A C 1
ATOM 1085 O O . ASP A 1 134 ? 11.295 -12.505 -14.250 1.00 68.44 134 ASP A O 1
ATOM 1089 N N . TYR A 1 135 ? 9.479 -12.915 -15.515 1.00 71.19 135 TYR A N 1
ATOM 1090 C CA . TYR A 1 135 ? 9.251 -11.529 -15.960 1.00 71.19 135 TYR A CA 1
ATOM 1091 C C . TYR A 1 135 ? 9.140 -10.550 -14.792 1.00 71.19 135 TYR A C 1
ATOM 1093 O O . TYR A 1 135 ? 9.515 -9.392 -14.924 1.00 71.19 135 TYR A O 1
ATOM 1101 N N . LYS A 1 136 ? 8.680 -11.014 -13.622 1.00 67.44 136 LYS A N 1
ATOM 1102 C CA . LYS A 1 136 ? 8.609 -10.189 -12.413 1.00 67.44 136 LYS A CA 1
ATOM 1103 C C . LYS A 1 136 ? 9.986 -9.678 -12.017 1.00 67.44 136 LYS A C 1
ATOM 1105 O O . LYS A 1 136 ? 10.150 -8.476 -11.857 1.00 67.44 136 LYS A O 1
ATOM 1110 N N . LYS A 1 137 ? 10.981 -10.565 -11.943 1.00 71.19 137 LYS A N 1
ATOM 1111 C CA . LYS A 1 137 ? 12.344 -10.186 -11.552 1.00 71.19 137 LYS A CA 1
ATOM 1112 C C . LYS A 1 137 ? 12.996 -9.244 -12.544 1.00 71.19 137 LYS A C 1
ATOM 1114 O O . LYS A 1 137 ? 13.764 -8.376 -12.146 1.00 71.19 137 LYS A O 1
ATOM 1119 N N . GLU A 1 138 ? 12.724 -9.407 -13.829 1.00 73.00 138 GLU A N 1
ATOM 1120 C CA . GLU A 1 138 ? 13.326 -8.555 -14.851 1.00 73.00 138 GLU A CA 1
ATOM 1121 C C . GLU A 1 138 ? 12.676 -7.177 -14.899 1.00 73.00 138 GLU A C 1
ATOM 1123 O O . GLU A 1 138 ? 13.388 -6.177 -14.901 1.00 73.00 138 GLU A O 1
ATOM 1128 N N . ILE A 1 139 ? 11.346 -7.113 -14.802 1.00 71.88 139 ILE A N 1
ATOM 1129 C CA . ILE A 1 139 ? 10.616 -5.855 -14.631 1.00 71.88 139 ILE A CA 1
ATOM 1130 C C . ILE A 1 139 ? 11.097 -5.141 -13.358 1.00 71.88 139 ILE A C 1
ATOM 1132 O O . ILE A 1 139 ? 11.393 -3.950 -13.404 1.00 71.88 139 ILE A O 1
ATOM 1136 N N . GLU A 1 140 ? 11.275 -5.860 -12.247 1.00 70.62 140 GLU A N 1
ATOM 1137 C CA . GLU A 1 140 ? 11.845 -5.314 -11.006 1.00 70.62 140 GLU A CA 1
ATOM 1138 C C . GLU A 1 140 ? 13.300 -4.845 -11.179 1.00 70.62 140 GLU A C 1
ATOM 1140 O O . GLU A 1 140 ? 13.694 -3.819 -10.623 1.00 70.62 140 GLU A O 1
ATOM 1145 N N . THR A 1 141 ? 14.107 -5.555 -11.971 1.00 72.50 141 THR A N 1
ATOM 1146 C CA . THR A 1 141 ? 15.516 -5.206 -12.218 1.00 72.50 141 THR A CA 1
ATOM 1147 C C . THR A 1 141 ? 15.654 -3.971 -13.109 1.00 72.50 141 THR A C 1
ATOM 1149 O O . THR A 1 141 ? 16.530 -3.138 -12.857 1.00 72.50 141 THR A O 1
ATOM 1152 N N . ILE A 1 142 ? 14.802 -3.843 -14.130 1.00 74.00 142 ILE A N 1
ATOM 1153 C CA . ILE A 1 142 ? 14.812 -2.742 -15.102 1.00 74.00 142 ILE A CA 1
ATOM 1154 C C . ILE A 1 142 ? 14.157 -1.492 -14.506 1.00 74.00 142 ILE A C 1
ATOM 1156 O O . ILE A 1 142 ? 14.746 -0.414 -14.540 1.00 74.00 142 ILE A O 1
ATOM 1160 N N . PHE A 1 143 ? 12.964 -1.634 -13.924 1.00 72.69 143 PHE A N 1
ATOM 1161 C CA . PHE A 1 143 ? 12.112 -0.512 -13.512 1.00 72.69 143 PHE A CA 1
ATOM 1162 C C . PHE A 1 143 ? 12.095 -0.245 -12.004 1.00 72.69 143 PHE A C 1
ATOM 1164 O O . PHE A 1 143 ? 11.278 0.560 -11.564 1.00 72.69 143 PHE A O 1
ATOM 1171 N N . LYS A 1 144 ? 12.971 -0.910 -11.234 1.00 68.06 144 LYS A N 1
ATOM 1172 C CA . LYS A 1 144 ? 13.279 -0.710 -9.801 1.00 68.06 144 LYS A CA 1
ATOM 1173 C C . LYS A 1 144 ? 12.294 0.192 -9.045 1.00 68.06 144 LYS A C 1
ATOM 1175 O O . LYS A 1 144 ? 12.348 1.414 -9.162 1.00 68.06 144 LYS A O 1
ATOM 1180 N N . ASN A 1 145 ? 11.491 -0.421 -8.176 1.00 65.50 145 ASN A N 1
ATOM 1181 C CA . ASN A 1 145 ? 10.537 0.224 -7.259 1.00 65.50 145 ASN A CA 1
ATOM 1182 C C . ASN A 1 145 ? 9.245 0.786 -7.884 1.00 65.50 145 ASN A C 1
ATOM 1184 O O . ASN A 1 145 ? 8.474 1.402 -7.153 1.00 65.50 145 ASN A O 1
ATOM 1188 N N . LYS A 1 146 ? 8.970 0.569 -9.177 1.00 71.06 146 LYS A N 1
ATOM 1189 C CA . LYS A 1 146 ? 7.666 0.902 -9.778 1.00 71.06 146 LYS A CA 1
ATOM 1190 C C . LYS A 1 146 ? 6.706 -0.281 -9.760 1.00 71.06 146 LYS A C 1
ATOM 1192 O O . LYS A 1 146 ? 7.114 -1.429 -9.948 1.00 71.06 146 LYS A O 1
ATOM 1197 N N . SER A 1 147 ? 5.421 -0.002 -9.564 1.00 73.44 147 SER A N 1
ATOM 1198 C CA . SER A 1 147 ? 4.387 -1.027 -9.683 1.00 73.44 147 SER A CA 1
ATOM 1199 C C . SER A 1 147 ? 4.176 -1.420 -11.149 1.00 73.44 147 SER A C 1
ATOM 1201 O O . SER A 1 147 ? 4.389 -0.630 -12.066 1.00 73.44 147 SER A O 1
ATOM 1203 N N . PHE A 1 148 ? 3.716 -2.650 -11.385 1.00 75.50 148 PHE A N 1
ATOM 1204 C CA . PHE A 1 148 ? 3.420 -3.142 -12.736 1.00 75.50 148 PHE A CA 1
ATOM 1205 C C . PHE A 1 148 ? 2.470 -2.211 -13.511 1.00 75.50 148 PHE A C 1
ATOM 1207 O O . PHE A 1 148 ? 2.671 -1.967 -14.697 1.00 75.50 148 PHE A O 1
ATOM 1214 N N . TYR A 1 149 ? 1.465 -1.662 -12.826 1.00 79.69 149 TYR A N 1
ATOM 1215 C CA . TYR A 1 149 ? 0.482 -0.766 -13.433 1.00 79.69 149 TYR A CA 1
ATOM 1216 C C . TYR A 1 149 ? 1.071 0.613 -13.752 1.00 79.69 149 TYR A C 1
ATOM 1218 O O . TYR A 1 149 ? 0.770 1.159 -14.804 1.00 79.69 149 TYR A O 1
ATOM 1226 N N . GLU A 1 150 ? 1.968 1.143 -12.915 1.00 78.62 150 GLU A N 1
ATOM 1227 C CA . GLU A 1 150 ? 2.691 2.390 -13.218 1.00 78.62 150 GLU A CA 1
ATOM 1228 C C . GLU A 1 150 ? 3.604 2.243 -14.436 1.00 78.62 150 GLU A C 1
ATOM 1230 O O . GLU A 1 150 ? 3.786 3.187 -15.199 1.00 78.62 150 GLU A O 1
ATOM 1235 N N . ILE A 1 151 ? 4.224 1.077 -14.614 1.00 79.38 151 ILE A N 1
ATOM 1236 C CA . ILE A 1 151 ? 5.085 0.814 -15.773 1.00 79.38 151 ILE A CA 1
ATOM 1237 C C . ILE A 1 151 ? 4.241 0.784 -17.042 1.00 79.38 151 ILE A C 1
ATOM 1239 O O . ILE A 1 151 ? 4.615 1.418 -18.025 1.00 79.38 151 ILE A O 1
ATOM 1243 N N . LEU A 1 152 ? 3.098 0.095 -17.002 1.00 79.00 152 LEU A N 1
ATOM 1244 C CA . LEU A 1 152 ? 2.162 0.080 -18.120 1.00 79.00 152 LEU A CA 1
ATOM 1245 C C . LEU A 1 152 ? 1.673 1.487 -18.448 1.00 79.00 152 LEU A C 1
ATOM 1247 O O . LEU A 1 152 ? 1.793 1.881 -19.593 1.00 79.00 152 LEU A O 1
ATOM 1251 N N . ASP A 1 153 ? 1.211 2.261 -17.469 1.00 81.75 153 ASP A N 1
ATOM 1252 C CA . ASP A 1 153 ? 0.682 3.612 -17.704 1.00 81.75 153 ASP A CA 1
ATOM 1253 C C . ASP A 1 153 ? 1.732 4.557 -18.320 1.00 81.75 153 ASP A C 1
ATOM 1255 O O . A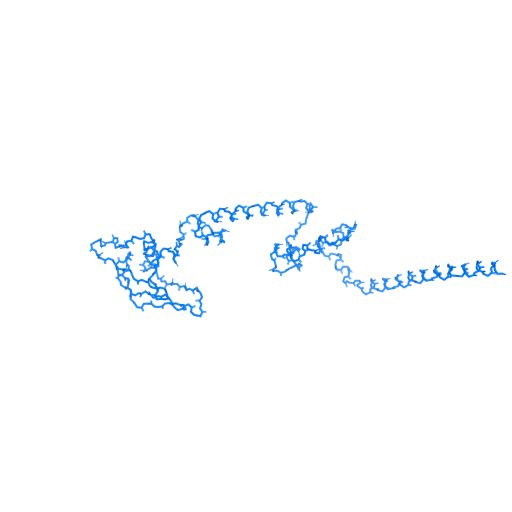SP A 1 153 ? 1.452 5.285 -19.269 1.00 81.75 153 ASP A O 1
ATOM 1259 N N . ASN A 1 154 ? 2.983 4.478 -17.852 1.00 81.56 154 ASN A N 1
ATOM 1260 C CA . ASN A 1 154 ? 4.071 5.306 -18.377 1.00 81.56 154 ASN A CA 1
ATOM 1261 C C . ASN A 1 154 ? 4.512 4.923 -19.796 1.00 81.56 154 ASN A C 1
ATOM 1263 O O . ASN A 1 154 ? 4.981 5.788 -20.529 1.00 81.56 154 ASN A O 1
ATOM 1267 N N . HIS A 1 155 ? 4.414 3.644 -20.161 1.00 80.00 155 HIS A N 1
ATOM 1268 C CA . HIS A 1 155 ? 4.947 3.122 -21.422 1.00 80.00 155 HIS A CA 1
ATOM 1269 C C . HIS A 1 155 ? 3.868 2.677 -22.409 1.00 80.00 155 HIS A C 1
ATOM 1271 O O . HIS A 1 155 ? 4.208 2.228 -23.499 1.00 80.00 155 HIS A O 1
ATOM 1277 N N . LEU A 1 156 ? 2.581 2.808 -22.076 1.00 80.31 156 LEU A N 1
ATOM 1278 C CA . LEU A 1 156 ? 1.480 2.363 -22.933 1.00 80.31 156 LEU A CA 1
ATOM 1279 C C . LEU A 1 156 ? 1.555 3.034 -24.304 1.00 80.31 156 LEU A C 1
ATOM 1281 O O . LEU A 1 156 ? 1.536 2.362 -25.328 1.00 80.31 156 LEU A O 1
ATOM 1285 N N . THR A 1 157 ? 1.744 4.353 -24.301 1.00 78.25 157 THR A N 1
ATOM 1286 C CA . THR A 1 157 ? 1.877 5.164 -25.512 1.00 78.25 157 THR A CA 1
ATOM 1287 C C . THR A 1 157 ? 3.092 4.753 -26.343 1.00 78.25 157 THR A C 1
ATOM 1289 O O . THR A 1 157 ? 3.017 4.727 -27.568 1.00 78.25 157 THR A O 1
ATOM 1292 N N . ASP A 1 158 ? 4.209 4.408 -25.701 1.00 79.25 158 ASP A N 1
ATOM 1293 C CA . ASP A 1 158 ? 5.420 3.962 -26.400 1.00 79.25 158 ASP A CA 1
ATOM 1294 C C . ASP A 1 158 ? 5.213 2.579 -27.030 1.00 79.25 158 ASP A C 1
ATOM 1296 O O . ASP A 1 158 ? 5.643 2.336 -28.154 1.00 79.25 158 ASP A O 1
ATOM 1300 N N . ILE A 1 159 ? 4.521 1.681 -26.321 1.00 76.69 159 ILE A N 1
ATOM 1301 C CA . ILE A 1 159 ? 4.203 0.329 -26.791 1.00 76.69 159 ILE A CA 1
ATOM 1302 C C . ILE A 1 159 ? 3.238 0.395 -27.979 1.00 76.69 159 ILE A C 1
ATOM 1304 O O . ILE A 1 159 ? 3.482 -0.259 -28.992 1.00 76.69 159 ILE A O 1
ATOM 1308 N N . GLU A 1 160 ? 2.176 1.199 -27.888 1.00 78.00 160 GLU A N 1
ATOM 1309 C CA . GLU A 1 160 ? 1.173 1.353 -28.951 1.00 78.00 160 GLU A CA 1
ATOM 1310 C C . GLU A 1 160 ? 1.751 1.973 -30.227 1.00 78.00 160 GLU A C 1
ATOM 1312 O O . GLU A 1 160 ? 1.360 1.586 -31.326 1.00 78.00 160 GLU A O 1
ATOM 1317 N N . ASN A 1 161 ? 2.699 2.903 -30.088 1.00 77.38 161 ASN A N 1
ATOM 1318 C CA . ASN A 1 161 ? 3.349 3.561 -31.222 1.00 77.38 161 ASN A CA 1
ATOM 1319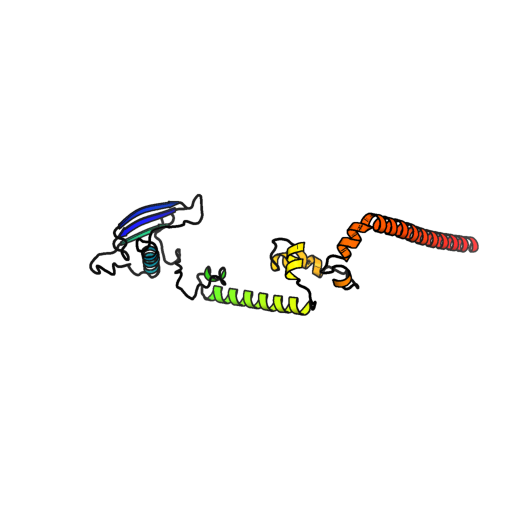 C C . ASN A 1 161 ? 4.609 2.829 -31.714 1.00 77.38 161 ASN A C 1
ATOM 1321 O O . ASN A 1 161 ? 5.247 3.288 -32.663 1.00 77.38 161 ASN A O 1
ATOM 1325 N N . SER A 1 162 ? 5.001 1.718 -31.084 1.00 72.56 162 SER A N 1
ATOM 1326 C CA . SER A 1 162 ? 6.180 0.967 -31.511 1.00 72.56 162 SER A CA 1
ATOM 1327 C C . SER A 1 162 ? 5.904 0.194 -32.808 1.00 72.56 162 SER A C 1
ATOM 1329 O O . SER A 1 162 ? 5.091 -0.725 -32.861 1.00 72.56 162 SER A O 1
ATOM 1331 N N . GLU A 1 163 ? 6.616 0.556 -33.877 1.00 63.34 163 GLU A N 1
ATOM 1332 C CA . GLU A 1 163 ? 6.647 -0.207 -35.138 1.00 63.34 163 GLU A CA 1
ATOM 1333 C C . GLU A 1 163 ? 7.825 -1.204 -35.184 1.00 63.34 163 GLU A C 1
ATOM 1335 O O . GLU A 1 163 ? 7.979 -1.974 -36.136 1.00 63.34 163 GLU A O 1
ATOM 1340 N N . GLU A 1 164 ? 8.676 -1.204 -34.152 1.00 65.19 164 GLU A N 1
ATOM 1341 C CA . GLU A 1 164 ? 9.875 -2.037 -34.072 1.00 65.19 164 GLU A CA 1
ATOM 1342 C C . GLU A 1 164 ? 9.550 -3.453 -33.590 1.00 65.19 164 GLU A C 1
ATOM 1344 O O . GLU A 1 164 ? 9.552 -3.768 -32.400 1.00 65.19 164 GLU A O 1
ATOM 1349 N N . TYR A 1 165 ? 9.328 -4.348 -34.548 1.00 66.75 165 TYR A N 1
ATOM 1350 C CA . TYR A 1 165 ? 9.271 -5.781 -34.285 1.00 66.75 165 TYR A CA 1
ATOM 1351 C C . TYR A 1 165 ? 10.673 -6.379 -34.360 1.00 66.75 165 TYR A C 1
ATOM 1353 O O . TYR A 1 165 ? 11.246 -6.556 -35.439 1.00 66.75 165 TYR A O 1
ATOM 1361 N N . TYR A 1 166 ? 11.227 -6.738 -33.206 1.00 72.44 166 TYR A N 1
ATOM 1362 C CA . TYR A 1 166 ? 12.465 -7.505 -33.158 1.00 72.44 166 TYR A CA 1
ATOM 1363 C C . TYR A 1 166 ? 12.208 -8.945 -33.618 1.00 72.44 166 TYR A C 1
ATOM 1365 O O . TYR A 1 166 ? 11.381 -9.660 -33.057 1.00 72.44 166 TYR A O 1
ATOM 1373 N N . SER A 1 167 ? 12.926 -9.383 -34.654 1.00 74.06 167 SER A N 1
ATOM 1374 C CA . SER A 1 167 ? 12.823 -10.750 -35.184 1.00 74.06 167 SER A CA 1
ATOM 1375 C C . SER A 1 167 ? 13.586 -11.783 -34.351 1.00 74.06 167 SER A C 1
ATOM 1377 O O . SER A 1 167 ? 13.390 -12.988 -34.525 1.00 74.06 167 SER A O 1
ATOM 1379 N N . PHE A 1 168 ? 14.471 -11.324 -33.463 1.00 76.31 168 PHE A N 1
ATOM 1380 C CA . PHE A 1 168 ? 15.234 -12.191 -32.578 1.00 76.31 168 PHE A CA 1
ATOM 1381 C C . PHE A 1 168 ? 14.401 -12.596 -31.363 1.00 76.31 168 PHE A C 1
ATOM 1383 O O . PHE A 1 168 ? 13.548 -11.852 -30.877 1.00 76.31 168 PHE A O 1
ATOM 1390 N N . LYS A 1 169 ? 14.676 -13.787 -30.832 1.00 74.94 169 LYS A N 1
ATOM 1391 C CA . LYS A 1 169 ? 14.042 -14.230 -29.594 1.00 74.94 169 LYS A CA 1
ATOM 1392 C C . LYS A 1 169 ? 14.747 -13.575 -28.418 1.00 74.94 169 LYS A C 1
ATOM 1394 O O . LYS A 1 169 ? 15.972 -13.589 -28.340 1.00 74.94 169 LYS A O 1
ATOM 1399 N N . TYR A 1 170 ? 13.972 -13.061 -27.468 1.00 75.38 170 TYR A N 1
ATOM 1400 C CA . TYR A 1 170 ? 14.500 -12.384 -26.282 1.00 75.38 170 TYR A CA 1
ATOM 1401 C C . TYR A 1 170 ? 15.574 -13.214 -25.548 1.00 75.38 170 TYR A C 1
ATOM 1403 O O . TYR A 1 170 ? 16.615 -12.688 -25.166 1.00 75.38 170 TYR A O 1
ATOM 1411 N N . HIS A 1 171 ? 15.375 -14.536 -25.457 1.00 71.50 171 HIS A N 1
ATOM 1412 C CA . HIS A 1 171 ? 16.293 -15.468 -24.792 1.00 71.50 171 HIS A CA 1
ATOM 1413 C C . HIS A 1 171 ? 17.671 -15.617 -25.456 1.00 71.50 171 HIS A C 1
ATOM 1415 O O . HIS A 1 171 ? 18.594 -16.107 -24.811 1.00 71.50 171 HIS A O 1
ATOM 1421 N N . ASP A 1 172 ? 17.809 -15.261 -26.738 1.00 73.81 172 ASP A N 1
ATOM 1422 C CA . ASP A 1 172 ? 19.087 -15.368 -27.453 1.00 73.81 172 ASP A CA 1
ATOM 1423 C C . ASP A 1 172 ? 20.041 -14.242 -27.047 1.00 73.81 172 ASP A C 1
ATOM 1425 O O . ASP A 1 172 ? 21.257 -14.393 -27.146 1.00 73.81 172 ASP A O 1
ATOM 1429 N N . ILE A 1 173 ? 19.487 -13.122 -26.575 1.00 77.19 173 ILE A N 1
ATOM 1430 C CA . ILE A 1 173 ? 20.247 -11.935 -26.178 1.00 77.19 173 ILE A CA 1
ATOM 1431 C C . ILE A 1 173 ? 20.302 -11.810 -24.656 1.00 77.19 173 ILE A C 1
ATOM 1433 O O . ILE A 1 173 ? 21.366 -11.564 -24.090 1.00 77.19 173 ILE A O 1
ATOM 1437 N N . PHE A 1 174 ? 19.166 -11.990 -23.987 1.00 75.62 174 PHE A N 1
ATOM 1438 C CA . PHE A 1 174 ? 19.035 -11.814 -22.546 1.00 75.62 174 PHE A CA 1
ATOM 1439 C C . PHE A 1 174 ? 18.955 -13.182 -21.874 1.00 75.62 174 PHE A C 1
ATOM 1441 O O . PHE A 1 174 ? 17.885 -13.705 -21.552 1.00 75.62 174 PHE A O 1
ATOM 1448 N N . ASP A 1 175 ? 20.125 -13.797 -21.708 1.00 76.06 175 ASP A N 1
ATOM 1449 C CA . ASP A 1 175 ? 20.242 -15.105 -21.086 1.00 76.06 175 ASP A CA 1
ATOM 1450 C C . ASP A 1 175 ? 20.174 -15.009 -19.553 1.00 76.06 175 ASP A C 1
ATOM 1452 O O . ASP A 1 175 ? 20.766 -14.130 -18.927 1.00 76.06 175 ASP A O 1
ATOM 1456 N N . LYS A 1 176 ? 19.489 -15.965 -18.912 1.00 71.19 176 LYS A N 1
ATOM 1457 C CA . LYS A 1 176 ? 19.362 -16.005 -17.441 1.00 71.19 176 LYS A CA 1
ATOM 1458 C C . LYS A 1 176 ? 20.705 -16.104 -16.711 1.00 71.19 176 LYS A C 1
ATOM 1460 O O . LYS A 1 176 ? 20.780 -15.748 -15.540 1.00 71.19 176 LYS A O 1
ATOM 1465 N N . LEU A 1 177 ? 21.724 -16.661 -17.370 1.00 73.38 177 LEU A N 1
ATOM 1466 C CA . LEU A 1 177 ? 23.047 -16.886 -16.792 1.00 73.38 177 LEU A CA 1
ATOM 1467 C C . LEU A 1 177 ? 23.985 -15.688 -16.993 1.00 73.38 177 LEU A C 1
ATOM 1469 O O . LEU A 1 177 ? 25.095 -15.728 -16.477 1.00 73.38 177 LEU A O 1
ATOM 1473 N N . GLY A 1 178 ? 23.554 -14.645 -17.714 1.00 76.25 178 GLY A N 1
ATOM 1474 C CA . GLY A 1 178 ? 24.351 -13.454 -17.996 1.00 76.25 178 GLY A CA 1
ATOM 1475 C C . GLY A 1 178 ? 25.560 -13.688 -18.903 1.00 76.25 178 GLY A C 1
ATOM 1476 O O . GLY A 1 178 ? 26.358 -12.774 -19.073 1.00 76.25 178 GLY A O 1
ATOM 1477 N N . LYS A 1 179 ? 25.706 -14.862 -19.524 1.00 81.38 179 LYS A N 1
ATOM 1478 C CA . LYS A 1 179 ? 26.861 -15.215 -20.361 1.00 81.38 179 LYS A CA 1
ATOM 1479 C C . LYS A 1 179 ? 27.014 -14.294 -21.560 1.00 81.38 179 LYS A C 1
ATOM 1481 O O . LYS A 1 179 ? 28.136 -13.953 -21.922 1.00 81.38 179 LYS A O 1
ATOM 1486 N N . VAL A 1 180 ? 25.904 -13.899 -22.185 1.00 83.50 180 VAL A N 1
ATOM 1487 C CA . VAL A 1 180 ? 25.932 -12.972 -23.323 1.00 83.50 180 VAL A CA 1
ATOM 1488 C C . VAL A 1 180 ? 26.405 -11.604 -22.845 1.00 83.50 180 VAL A C 1
ATOM 1490 O O . VAL A 1 180 ? 27.266 -10.989 -23.468 1.00 83.50 180 VAL A O 1
ATOM 1493 N N . LYS A 1 181 ? 25.901 -11.155 -21.693 1.00 83.12 181 LYS A N 1
ATOM 1494 C CA . LYS A 1 181 ? 26.308 -9.892 -21.075 1.00 83.12 181 LYS A CA 1
ATOM 1495 C C . LYS A 1 181 ? 27.789 -9.895 -20.690 1.00 83.12 181 LYS A C 1
ATOM 1497 O O . LYS A 1 181 ? 28.481 -8.919 -20.970 1.00 83.12 181 LYS A O 1
ATOM 1502 N N . ASP A 1 182 ? 28.274 -10.974 -20.090 1.00 86.81 182 ASP A N 1
ATOM 1503 C CA . ASP A 1 182 ? 29.670 -11.119 -19.677 1.00 86.81 182 ASP A CA 1
ATOM 1504 C C . ASP A 1 182 ? 30.596 -11.142 -20.895 1.00 86.81 182 ASP A C 1
ATOM 1506 O O . ASP A 1 182 ? 31.542 -10.359 -20.959 1.00 86.81 182 ASP A O 1
ATOM 1510 N N . PHE A 1 183 ? 30.249 -11.918 -21.927 1.00 87.56 183 PHE A N 1
ATOM 1511 C CA . PHE A 1 183 ? 30.984 -11.936 -23.190 1.00 87.56 183 PHE A CA 1
ATOM 1512 C C . PHE A 1 183 ? 31.063 -10.547 -23.840 1.00 87.56 183 PHE A C 1
ATOM 1514 O O . PHE A 1 183 ? 32.133 -10.134 -24.293 1.00 87.56 183 PHE A O 1
ATOM 1521 N N . VAL A 1 184 ? 29.946 -9.810 -23.876 1.00 87.12 184 VAL A N 1
ATOM 1522 C CA . VAL A 1 184 ? 29.901 -8.446 -24.424 1.00 87.12 184 VAL A CA 1
ATOM 1523 C C . VAL A 1 184 ? 30.753 -7.487 -23.596 1.00 87.12 184 VAL A C 1
ATOM 1525 O O . VAL A 1 184 ? 31.436 -6.645 -24.173 1.00 87.12 184 VAL A O 1
ATOM 1528 N N . ASN A 1 185 ? 30.749 -7.607 -22.268 1.00 87.75 185 ASN A N 1
ATOM 1529 C CA . ASN A 1 185 ? 31.562 -6.759 -21.398 1.00 87.75 185 ASN A CA 1
ATOM 1530 C C . ASN A 1 185 ? 33.062 -7.031 -21.566 1.00 87.75 185 ASN A C 1
ATOM 1532 O O . ASN A 1 185 ? 33.838 -6.083 -21.649 1.00 87.75 185 ASN A O 1
ATOM 1536 N N . GLU A 1 186 ? 33.463 -8.299 -21.658 1.00 91.94 186 GLU A N 1
ATOM 1537 C CA . GLU A 1 186 ? 34.861 -8.702 -21.854 1.00 91.94 186 GLU A CA 1
ATOM 1538 C C . GLU A 1 186 ? 35.402 -8.289 -23.228 1.00 91.94 186 GLU A C 1
ATOM 1540 O O . GLU A 1 186 ? 36.556 -7.884 -23.350 1.00 91.94 186 GLU A O 1
ATOM 1545 N N . ASN A 1 187 ? 34.567 -8.358 -24.268 1.00 91.31 187 ASN A N 1
ATOM 1546 C CA . ASN A 1 187 ? 34.982 -8.131 -25.655 1.00 91.31 187 ASN A CA 1
ATOM 1547 C C . ASN A 1 187 ? 34.524 -6.778 -26.209 1.00 91.31 187 ASN A C 1
ATOM 1549 O O . ASN A 1 187 ? 34.569 -6.562 -27.422 1.00 91.31 187 ASN A O 1
ATOM 1553 N N . ARG A 1 188 ? 34.084 -5.857 -25.345 1.00 89.56 188 ARG A N 1
ATOM 1554 C CA . ARG A 1 188 ? 33.417 -4.609 -25.738 1.00 89.56 188 ARG A CA 1
ATOM 1555 C C . ARG A 1 188 ? 34.212 -3.802 -26.761 1.00 89.56 188 ARG A C 1
ATOM 1557 O O . ARG A 1 188 ? 33.669 -3.429 -27.798 1.00 89.56 188 ARG A O 1
ATOM 1564 N N . ASP A 1 189 ? 35.500 -3.598 -26.501 1.00 89.81 189 ASP A N 1
ATOM 1565 C CA . ASP A 1 189 ? 36.369 -2.792 -27.363 1.00 89.81 189 ASP A CA 1
ATOM 1566 C C . ASP A 1 189 ? 36.589 -3.445 -28.733 1.00 89.81 189 ASP A C 1
ATOM 1568 O O . ASP A 1 189 ? 36.636 -2.761 -29.757 1.00 89.81 189 ASP A O 1
ATOM 1572 N N . LEU A 1 190 ? 36.700 -4.777 -28.771 1.00 90.50 190 LEU A N 1
ATOM 1573 C CA . LEU A 1 190 ? 36.860 -5.540 -30.011 1.00 90.50 190 LEU A CA 1
ATOM 1574 C C . LEU A 1 190 ? 35.574 -5.526 -30.838 1.00 90.50 190 LEU A C 1
ATOM 1576 O O . LEU A 1 190 ? 35.623 -5.332 -32.054 1.00 90.50 190 LEU A O 1
ATOM 1580 N N . ILE A 1 191 ? 34.427 -5.683 -30.177 1.00 89.62 191 ILE A N 1
ATOM 1581 C CA . ILE A 1 191 ? 33.104 -5.607 -30.796 1.00 89.62 191 ILE A CA 1
ATOM 1582 C C . ILE A 1 191 ? 32.880 -4.203 -31.372 1.00 89.62 191 ILE A C 1
ATOM 1584 O O . ILE A 1 191 ? 32.476 -4.064 -32.527 1.00 89.62 191 ILE A O 1
ATOM 1588 N N . GLU A 1 192 ? 33.207 -3.151 -30.621 1.00 90.06 192 GLU A N 1
ATOM 1589 C CA . GLU A 1 192 ? 33.070 -1.770 -31.086 1.00 90.06 192 GLU A CA 1
ATOM 1590 C C . GLU A 1 192 ? 33.982 -1.478 -32.285 1.00 90.06 192 GLU A C 1
ATOM 1592 O O . GLU A 1 192 ? 33.545 -0.881 -33.273 1.00 90.06 192 GLU A O 1
ATOM 1597 N N . GLN A 1 193 ? 35.236 -1.934 -32.248 1.00 89.88 193 GLN A N 1
ATOM 1598 C CA . GLN A 1 193 ? 36.156 -1.805 -33.379 1.00 89.88 193 GLN A CA 1
ATOM 1599 C C . GLN A 1 193 ? 35.659 -2.561 -34.613 1.00 89.88 193 GLN A C 1
ATOM 1601 O O . GLN A 1 193 ? 35.723 -2.029 -35.727 1.00 89.88 193 GLN A O 1
ATOM 1606 N N . TYR A 1 194 ? 35.130 -3.772 -34.427 1.00 91.62 194 TYR A N 1
ATOM 1607 C CA . TYR A 1 194 ? 34.530 -4.555 -35.500 1.00 91.62 194 TYR A CA 1
ATOM 1608 C C . TYR A 1 194 ? 33.353 -3.809 -36.136 1.00 91.62 194 TYR A C 1
ATOM 1610 O O . TYR A 1 194 ? 33.349 -3.618 -37.353 1.00 91.62 194 TYR A O 1
ATOM 1618 N N . PHE A 1 195 ? 32.411 -3.300 -35.335 1.00 90.06 195 PHE A N 1
ATOM 1619 C CA . PHE A 1 195 ? 31.264 -2.544 -35.842 1.00 90.06 195 PHE A CA 1
ATOM 1620 C C . PHE A 1 195 ? 31.671 -1.241 -36.528 1.00 90.06 195 PHE A C 1
ATOM 1622 O O . PHE A 1 195 ? 31.146 -0.929 -37.596 1.00 90.06 195 PHE A O 1
ATOM 1629 N N . LYS A 1 196 ? 32.647 -0.499 -35.986 1.00 91.25 196 LYS A N 1
ATOM 1630 C CA . LYS A 1 196 ? 33.182 0.708 -36.638 1.00 91.25 196 LYS A CA 1
ATOM 1631 C C . LYS A 1 196 ? 33.770 0.385 -38.006 1.00 91.25 196 LYS A C 1
ATOM 1633 O O . LYS A 1 196 ? 33.476 1.076 -38.979 1.00 91.25 196 LYS A O 1
ATOM 1638 N N . LYS A 1 197 ? 34.570 -0.680 -38.102 1.00 91.44 197 LYS A N 1
ATOM 1639 C CA . LYS A 1 197 ? 35.181 -1.104 -39.367 1.00 91.44 197 LYS A CA 1
ATOM 1640 C C . LYS A 1 197 ? 34.137 -1.613 -40.357 1.00 91.44 197 LYS A C 1
ATOM 1642 O O . LYS A 1 197 ? 34.204 -1.264 -41.533 1.00 91.44 197 LYS A O 1
ATOM 1647 N N . TYR A 1 198 ? 33.167 -2.390 -39.888 1.00 90.12 198 TYR A N 1
ATOM 1648 C CA . TYR A 1 198 ? 32.061 -2.877 -40.702 1.00 90.12 198 TYR A CA 1
ATOM 1649 C C . TYR A 1 198 ? 31.234 -1.717 -41.267 1.00 90.12 198 TYR A C 1
ATOM 1651 O O . TYR A 1 198 ? 31.074 -1.623 -42.482 1.00 90.12 198 TYR A O 1
ATOM 1659 N N . ASN A 1 199 ? 30.811 -0.774 -40.419 1.00 89.31 199 ASN A N 1
ATOM 1660 C CA . ASN A 1 199 ? 30.061 0.410 -40.842 1.00 89.31 199 ASN A CA 1
ATOM 1661 C C . ASN A 1 199 ? 30.868 1.289 -41.799 1.00 89.31 199 ASN A C 1
ATOM 1663 O O . ASN A 1 199 ? 30.324 1.779 -42.786 1.00 89.31 199 ASN A O 1
ATOM 1667 N N . PHE A 1 200 ? 32.170 1.453 -41.557 1.00 90.38 200 PHE A N 1
ATOM 1668 C CA . PHE A 1 200 ? 33.052 2.176 -42.469 1.00 90.38 200 PHE A CA 1
ATOM 1669 C C . PHE A 1 200 ? 33.083 1.533 -43.862 1.00 90.38 200 PHE A C 1
ATOM 1671 O O . PHE A 1 200 ? 32.947 2.230 -44.868 1.00 90.38 200 PHE A O 1
ATOM 1678 N N . ILE A 1 201 ? 33.227 0.206 -43.934 1.00 91.19 201 ILE A N 1
ATOM 1679 C CA . ILE A 1 201 ? 33.218 -0.528 -45.205 1.00 91.19 201 ILE A CA 1
ATOM 1680 C C . ILE A 1 201 ? 31.843 -0.425 -45.872 1.00 91.19 201 ILE A C 1
ATOM 1682 O O . ILE A 1 201 ? 31.773 -0.114 -47.059 1.00 91.19 201 ILE A O 1
ATOM 1686 N N . TYR A 1 202 ? 30.763 -0.626 -45.118 1.00 87.75 202 TYR A N 1
ATOM 1687 C CA . TYR A 1 202 ? 29.391 -0.544 -45.614 1.00 87.75 202 TYR A CA 1
ATOM 1688 C C . TYR A 1 202 ? 29.080 0.830 -46.225 1.00 87.75 202 TYR A C 1
ATOM 1690 O O . TYR A 1 202 ? 28.651 0.914 -47.375 1.00 87.75 202 TYR A O 1
ATOM 1698 N N . LEU A 1 203 ? 29.383 1.918 -45.509 1.00 88.69 203 LEU A N 1
ATOM 1699 C CA . LEU A 1 203 ? 29.196 3.288 -46.001 1.00 88.69 203 LEU A CA 1
ATOM 1700 C C . LEU A 1 203 ? 30.048 3.576 -47.239 1.00 88.69 203 LEU A C 1
ATOM 1702 O O . LEU A 1 203 ? 29.597 4.252 -48.165 1.00 88.69 203 LEU A O 1
ATOM 1706 N N . ARG A 1 204 ? 31.276 3.051 -47.281 1.00 89.44 204 ARG A N 1
ATOM 1707 C CA . ARG A 1 204 ? 32.153 3.210 -48.442 1.00 89.44 204 ARG A CA 1
ATOM 1708 C C . ARG A 1 204 ? 31.591 2.492 -49.668 1.00 89.44 204 ARG A C 1
ATOM 1710 O O . ARG A 1 204 ? 31.586 3.088 -50.738 1.00 89.44 204 ARG A O 1
ATOM 1717 N N . LEU A 1 205 ? 31.081 1.270 -49.515 1.00 88.12 205 LEU A N 1
ATOM 1718 C CA . LEU A 1 205 ? 30.428 0.528 -50.600 1.00 88.12 205 LEU A CA 1
ATOM 1719 C C . LEU A 1 205 ? 29.193 1.271 -51.126 1.00 88.12 205 LEU A C 1
ATOM 1721 O O . LEU A 1 205 ? 29.044 1.425 -52.335 1.00 88.12 205 LEU A O 1
ATOM 1725 N N . LEU A 1 206 ? 28.367 1.812 -50.229 1.00 88.31 206 LEU A N 1
ATOM 1726 C CA . LEU A 1 206 ? 27.194 2.618 -50.582 1.00 88.31 206 LEU A CA 1
ATOM 1727 C C . LEU A 1 206 ? 27.565 3.876 -51.382 1.00 88.31 206 LEU A C 1
ATOM 1729 O O . LEU A 1 206 ? 26.890 4.225 -52.350 1.00 88.31 206 LEU A O 1
ATOM 1733 N N . ASN A 1 207 ? 28.656 4.547 -51.007 1.00 86.88 207 ASN A N 1
ATOM 1734 C CA . ASN A 1 207 ? 29.147 5.720 -51.730 1.00 86.88 207 ASN A CA 1
ATOM 1735 C C . ASN A 1 207 ? 29.728 5.370 -53.104 1.00 86.88 207 ASN A C 1
ATOM 1737 O O . ASN A 1 207 ? 29.494 6.113 -54.054 1.00 86.88 207 ASN A O 1
ATOM 1741 N N . ILE A 1 208 ? 30.441 4.248 -53.234 1.00 88.50 208 ILE A N 1
ATOM 1742 C CA . ILE A 1 208 ? 30.947 3.779 -54.533 1.00 88.50 208 ILE A CA 1
ATOM 1743 C C . ILE A 1 208 ? 29.777 3.477 -55.475 1.00 88.50 208 ILE A C 1
ATOM 1745 O O . ILE A 1 208 ? 29.759 3.992 -56.588 1.00 88.50 208 ILE A O 1
ATOM 1749 N N . GLN A 1 209 ? 28.755 2.756 -55.003 1.00 87.38 209 GLN A N 1
ATOM 1750 C CA . GLN A 1 209 ? 27.549 2.486 -55.796 1.00 87.38 209 GLN A CA 1
ATOM 1751 C C . GLN A 1 209 ? 26.851 3.778 -56.246 1.00 87.38 209 GLN A C 1
ATOM 1753 O O . GLN A 1 209 ? 26.423 3.888 -57.392 1.00 87.38 209 GLN A O 1
ATOM 1758 N N . ARG A 1 210 ? 26.764 4.794 -55.375 1.00 87.69 210 ARG A N 1
ATOM 1759 C CA . ARG A 1 210 ? 26.203 6.107 -55.742 1.00 87.69 210 ARG A CA 1
ATOM 1760 C C . ARG A 1 210 ? 27.032 6.830 -56.809 1.00 87.69 210 ARG A C 1
ATOM 1762 O O . ARG A 1 210 ? 26.447 7.437 -57.703 1.00 87.69 210 ARG A O 1
ATOM 1769 N N . LEU A 1 211 ? 28.362 6.779 -56.723 1.00 86.94 211 LEU A N 1
ATOM 1770 C CA . LEU A 1 211 ? 29.261 7.396 -57.705 1.00 86.94 211 LEU A CA 1
ATOM 1771 C C . LEU A 1 211 ? 29.179 6.705 -59.072 1.00 86.94 211 LEU A C 1
ATOM 1773 O O . LEU A 1 211 ? 29.092 7.399 -60.081 1.00 86.94 211 LEU A O 1
ATOM 1777 N N . GLU A 1 212 ? 29.115 5.372 -59.111 1.00 87.50 212 GLU A N 1
ATOM 1778 C CA . GLU A 1 212 ? 28.925 4.616 -60.359 1.00 87.50 212 GLU A CA 1
ATOM 1779 C C . GLU A 1 212 ? 27.604 4.980 -61.052 1.00 87.50 212 GLU A C 1
ATOM 1781 O O . GLU A 1 212 ? 27.570 5.191 -62.265 1.00 87.50 212 GLU A O 1
ATOM 1786 N N . ILE A 1 213 ? 26.515 5.122 -60.287 1.00 87.06 213 ILE A N 1
ATOM 1787 C CA . ILE A 1 213 ? 25.213 5.549 -60.825 1.00 87.06 213 ILE A CA 1
ATOM 1788 C C . ILE A 1 213 ? 25.302 6.968 -61.410 1.00 87.06 213 ILE A C 1
ATOM 1790 O O . ILE A 1 213 ? 24.768 7.225 -62.493 1.00 87.06 213 ILE A O 1
ATOM 1794 N N . LEU A 1 214 ? 25.985 7.893 -60.728 1.00 85.75 214 LEU A N 1
ATOM 1795 C CA . LEU A 1 214 ? 26.189 9.263 -61.214 1.00 85.75 214 LEU A CA 1
ATOM 1796 C C . LEU A 1 214 ? 27.014 9.295 -62.505 1.00 85.75 214 LEU A C 1
ATOM 1798 O O . LEU A 1 214 ? 26.640 9.995 -63.446 1.00 85.75 214 LEU A O 1
ATOM 1802 N N . GLU A 1 215 ? 28.091 8.514 -62.576 1.00 87.88 215 GLU A N 1
ATOM 1803 C CA . GLU A 1 215 ? 28.953 8.427 -63.756 1.00 87.88 215 GLU A CA 1
ATOM 1804 C C . GLU A 1 215 ? 28.197 7.852 -64.960 1.00 87.88 215 GLU A C 1
ATOM 1806 O O . GLU A 1 215 ? 28.214 8.448 -66.039 1.00 87.88 215 GLU A O 1
ATOM 1811 N N . GLN A 1 216 ? 27.441 6.764 -64.771 1.00 86.62 216 GLN A N 1
ATOM 1812 C CA . GLN A 1 216 ? 26.580 6.203 -65.818 1.00 86.62 216 GLN A CA 1
ATOM 1813 C C . GLN A 1 216 ? 25.530 7.211 -66.299 1.00 86.62 216 GLN A C 1
ATOM 1815 O O . GLN A 1 216 ? 25.296 7.337 -67.504 1.00 86.62 216 GLN A O 1
ATOM 1820 N N . THR A 1 217 ? 24.931 7.967 -65.375 1.00 84.62 217 THR A N 1
ATOM 1821 C CA . THR A 1 217 ? 23.944 9.003 -65.705 1.00 84.62 217 THR A CA 1
ATOM 1822 C C . THR A 1 217 ? 24.582 10.131 -66.520 1.00 84.62 217 THR A C 1
ATOM 1824 O O . THR A 1 217 ? 24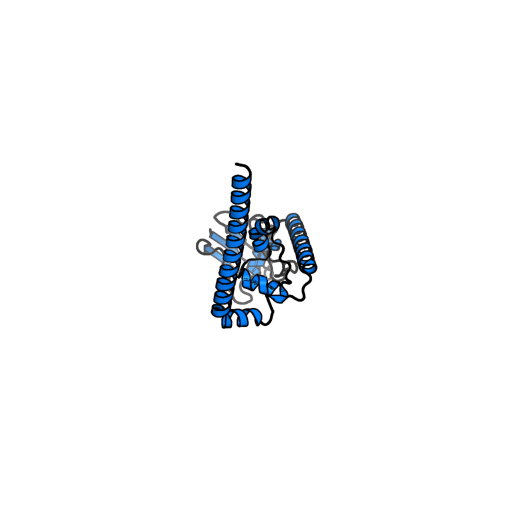.033 10.529 -67.548 1.00 84.62 217 THR A O 1
ATOM 1827 N N . MET A 1 218 ? 25.770 10.602 -66.128 1.00 85.62 218 MET A N 1
ATOM 1828 C CA . MET A 1 218 ? 26.533 11.610 -66.874 1.00 85.62 218 MET A CA 1
ATOM 1829 C C . MET A 1 218 ? 26.914 11.129 -68.275 1.00 85.62 218 MET A C 1
ATOM 1831 O O . MET A 1 218 ? 26.730 11.863 -69.245 1.00 85.62 218 MET A O 1
ATOM 1835 N N . LEU A 1 219 ? 27.400 9.891 -68.403 1.00 85.19 219 LEU A N 1
ATOM 1836 C CA . LEU A 1 219 ? 27.765 9.307 -69.694 1.00 85.19 219 LEU A CA 1
ATOM 1837 C C . LEU A 1 219 ? 26.550 9.208 -70.627 1.00 85.19 219 LEU A C 1
ATOM 1839 O O . LEU A 1 219 ? 26.661 9.420 -71.833 1.00 85.19 219 LEU A O 1
ATOM 1843 N N . MET A 1 220 ? 25.381 8.894 -70.067 1.00 84.62 220 MET A N 1
ATOM 1844 C CA . MET A 1 220 ? 24.127 8.811 -70.809 1.00 84.62 220 MET A CA 1
ATOM 1845 C C . MET A 1 220 ? 23.627 10.190 -71.265 1.00 84.62 220 MET A C 1
ATOM 1847 O O . MET A 1 220 ? 23.076 10.295 -72.359 1.00 84.62 220 MET A O 1
ATOM 1851 N N . ILE A 1 221 ? 23.842 11.243 -70.467 1.00 85.25 221 ILE A N 1
ATOM 1852 C CA . ILE A 1 221 ? 23.558 12.634 -70.855 1.00 85.25 221 ILE A CA 1
ATOM 1853 C C . ILE A 1 221 ? 24.507 13.079 -71.974 1.00 85.25 221 ILE A C 1
ATOM 1855 O O . ILE A 1 221 ? 24.044 13.594 -72.986 1.00 85.25 221 ILE A O 1
ATOM 1859 N N . LEU A 1 222 ? 25.812 12.824 -71.835 1.00 80.56 222 LEU A N 1
ATOM 1860 C CA . LEU A 1 222 ? 26.820 13.194 -72.835 1.00 80.56 222 LEU A CA 1
ATOM 1861 C C . LEU A 1 222 ? 26.611 12.493 -74.182 1.00 80.56 222 LEU A C 1
ATOM 1863 O O . LEU A 1 222 ? 26.862 13.096 -75.212 1.00 80.56 222 LEU A O 1
ATOM 1867 N N . LYS A 1 223 ? 26.118 11.248 -74.194 1.00 81.94 223 LYS A N 1
ATOM 1868 C CA . LYS A 1 223 ? 25.759 10.531 -75.434 1.00 81.94 223 LYS A CA 1
ATOM 1869 C C . LYS A 1 223 ? 24.497 11.063 -76.128 1.00 81.94 223 LYS A C 1
ATOM 1871 O O . LYS A 1 223 ? 24.219 10.643 -77.248 1.00 81.94 223 LYS A O 1
ATOM 1876 N N . LYS A 1 224 ? 23.692 11.890 -75.452 1.00 78.44 224 LYS A N 1
ATOM 1877 C CA . LYS A 1 224 ? 22.469 12.501 -76.004 1.00 78.44 224 LYS A CA 1
ATOM 1878 C C . LYS A 1 224 ? 22.682 13.933 -76.512 1.00 78.44 224 LYS A C 1
ATOM 1880 O O . LYS A 1 224 ? 21.759 14.468 -77.123 1.00 78.44 224 LYS A O 1
ATOM 1885 N N . LEU A 1 225 ? 23.840 14.531 -76.228 1.00 68.50 225 LEU A N 1
ATOM 1886 C CA . LEU A 1 225 ? 24.306 15.804 -76.784 1.00 68.50 225 LEU A CA 1
ATOM 1887 C C . LEU A 1 225 ? 25.087 15.547 -78.077 1.00 68.50 225 LEU A C 1
ATOM 1889 O O . LEU A 1 225 ? 24.964 16.391 -78.988 1.00 68.50 225 LEU A O 1
#

Sequence (225 aa):
MELKIINMENCYGIGKMKETILNFSQANSYLLYAQNGVFKTSFAKSLTDLINSEMPKDNFYPNRESKIEIEFNGNIISKENVAVFHSYDEKFSSEDSVTNFMAKSELKQRYDNILSELEKEKKALLKSLKSDFDYKKEIETIFKNKSFYEILDNHLTDIENSEEYYSFKYHDIFDKLGKVKDFVNENRDLIEQYFKKYNFIYLRLLNIQRLEILEQTMLMILKKL

pLDDT: mean 79.5, std 10.8, range [42.94, 91.94]

Foldseek 3Di:
DKKFFAWWDQQQQAHIDHGDMDDCPPHVDDDDDDDPPHPPVSVLVCVVCQQVVHHGHHPVCRPDDTDTFMDDPNHTDYNVRDDGDDPPPPVDDVVLVPLVPDPDPVVSVVVVVVVVVVVVVVVVVVVVVDDPDPVVVVCCVVVPPDDPVRVCVVCVVVVVPDPDDDPDDPCVQDPPVCPNVVVCVVCVVVVVVVVVVVVVVVVVVVVVVVVVVVVVVVVVVVVVD

Radius of gyration: 35.49 Å; chains: 1; bounding box: 62×41×115 Å